Protein AF-A0A9P5G6W0-F1 (afdb_monomer)

Organism: Geotrichum candidum (NCBI:txid1173061)

Structure (mmCIF, N/CA/C/O backbone):
data_AF-A0A9P5G6W0-F1
#
_entry.id   AF-A0A9P5G6W0-F1
#
loop_
_atom_site.group_PDB
_atom_site.id
_atom_site.type_symbol
_atom_site.label_atom_id
_atom_site.label_alt_id
_atom_site.label_comp_id
_atom_site.label_asym_id
_atom_site.label_entity_id
_atom_site.label_seq_id
_atom_site.pdbx_PDB_ins_code
_atom_site.Cartn_x
_atom_site.Cartn_y
_atom_site.Cartn_z
_atom_site.occupancy
_atom_site.B_iso_or_equiv
_atom_site.auth_seq_id
_atom_site.auth_comp_id
_atom_site.auth_asym_id
_atom_site.auth_atom_id
_atom_site.pdbx_PDB_model_num
ATOM 1 N N . MET A 1 1 ? 38.086 -23.485 -10.675 1.00 54.91 1 MET A N 1
ATOM 2 C CA . MET A 1 1 ? 36.792 -23.752 -10.012 1.00 54.91 1 MET A CA 1
ATOM 3 C C . MET A 1 1 ? 35.851 -22.637 -10.410 1.00 54.91 1 MET A C 1
ATOM 5 O O . MET A 1 1 ? 36.269 -21.490 -10.314 1.00 54.91 1 MET A O 1
ATOM 9 N N . SER A 1 2 ? 34.649 -22.949 -10.894 1.00 67.94 2 SER A N 1
ATOM 10 C CA . SER A 1 2 ? 33.617 -21.928 -11.093 1.00 67.94 2 SER A CA 1
ATOM 11 C C . SER A 1 2 ? 33.212 -21.381 -9.727 1.00 67.94 2 SER A C 1
ATOM 13 O O . SER A 1 2 ? 32.812 -22.153 -8.853 1.00 67.94 2 SER A O 1
ATOM 15 N N . LEU A 1 3 ? 33.360 -20.077 -9.517 1.00 81.44 3 LEU A N 1
ATOM 16 C CA . LEU A 1 3 ? 32.886 -19.426 -8.298 1.00 81.44 3 LEU A CA 1
ATOM 17 C C . LEU A 1 3 ? 31.368 -19.294 -8.414 1.00 81.44 3 LEU A C 1
ATOM 19 O O . LEU A 1 3 ? 30.889 -18.665 -9.354 1.00 81.44 3 LEU A O 1
ATOM 23 N N . LYS A 1 4 ? 30.625 -19.909 -7.491 1.00 89.75 4 LYS A N 1
ATOM 24 C CA . LYS A 1 4 ? 29.170 -19.763 -7.378 1.00 89.75 4 LYS A CA 1
ATOM 25 C C . LYS A 1 4 ? 28.873 -19.059 -6.058 1.00 89.75 4 LYS A C 1
ATOM 27 O O . LYS A 1 4 ? 29.385 -19.481 -5.026 1.00 89.75 4 LYS A O 1
ATOM 32 N N . THR A 1 5 ? 28.056 -18.015 -6.092 1.00 92.62 5 THR A N 1
ATOM 33 C CA . THR A 1 5 ? 27.608 -17.291 -4.895 1.00 92.62 5 THR A CA 1
ATOM 34 C C . THR A 1 5 ? 26.130 -16.966 -5.042 1.00 92.62 5 THR A C 1
ATOM 36 O O . THR A 1 5 ? 25.693 -16.582 -6.126 1.00 92.62 5 THR A O 1
ATOM 39 N N . ALA A 1 6 ? 25.361 -17.108 -3.967 1.00 94.44 6 ALA A N 1
ATOM 40 C CA . ALA A 1 6 ? 23.954 -16.738 -3.930 1.00 94.44 6 ALA A CA 1
ATOM 41 C C . ALA A 1 6 ? 23.744 -15.594 -2.937 1.00 94.44 6 ALA A C 1
ATOM 43 O O . ALA A 1 6 ? 24.292 -15.603 -1.836 1.00 94.44 6 ALA A O 1
ATOM 44 N N . PHE A 1 7 ? 22.945 -14.612 -3.335 1.00 95.12 7 PHE A N 1
ATOM 45 C CA . PHE A 1 7 ? 22.504 -13.521 -2.480 1.00 95.12 7 PHE A CA 1
ATOM 46 C C . PHE A 1 7 ? 20.992 -13.393 -2.537 1.00 95.12 7 PHE A C 1
ATOM 48 O O . PHE A 1 7 ? 20.361 -13.761 -3.529 1.00 95.12 7 PHE A O 1
ATOM 55 N N . SER A 1 8 ? 20.414 -12.802 -1.502 1.00 94.69 8 SER A N 1
ATOM 56 C CA . SER A 1 8 ? 18.998 -12.473 -1.485 1.00 94.69 8 SER A CA 1
ATOM 57 C C . SER A 1 8 ? 18.729 -11.121 -0.847 1.00 94.69 8 SER A C 1
ATOM 59 O O . SER A 1 8 ? 19.478 -10.665 0.019 1.00 94.69 8 SER A O 1
ATOM 61 N N . ALA A 1 9 ? 17.624 -10.495 -1.238 1.00 94.88 9 ALA A N 1
ATOM 62 C CA . ALA A 1 9 ? 17.122 -9.275 -0.621 1.00 94.88 9 ALA A CA 1
ATOM 63 C C . ALA A 1 9 ? 15.611 -9.385 -0.370 1.00 94.88 9 ALA A C 1
ATOM 65 O O . ALA A 1 9 ? 14.906 -9.985 -1.186 1.00 94.88 9 ALA A O 1
ATOM 66 N N . PRO A 1 10 ? 15.093 -8.794 0.720 1.00 94.56 10 PRO A N 1
ATOM 67 C CA . PRO A 1 10 ? 13.663 -8.784 0.985 1.00 94.56 10 PRO A CA 1
ATOM 68 C C . PRO A 1 10 ? 12.917 -7.912 -0.030 1.00 94.56 10 PRO A C 1
ATOM 70 O O . PRO A 1 10 ? 13.406 -6.863 -0.473 1.00 94.56 10 PRO A O 1
ATOM 73 N N . GLY A 1 11 ? 11.695 -8.329 -0.347 1.00 90.94 11 GLY A N 1
ATOM 74 C CA . GLY A 1 11 ? 10.705 -7.508 -1.024 1.00 90.94 11 GLY A CA 1
ATOM 75 C C . GLY A 1 11 ? 10.337 -6.288 -0.180 1.00 90.94 11 GLY A C 1
ATOM 76 O O . GLY A 1 11 ? 10.621 -6.222 1.018 1.00 90.94 11 GLY A O 1
ATOM 77 N N . LYS A 1 12 ? 9.721 -5.287 -0.809 1.00 90.50 12 LYS A N 1
ATOM 78 C CA . LYS A 1 12 ? 9.381 -4.021 -0.148 1.00 90.50 12 LYS A CA 1
ATOM 79 C C . LYS A 1 12 ? 7.989 -3.570 -0.552 1.00 90.50 12 LYS A C 1
ATOM 81 O O . LYS A 1 12 ? 7.699 -3.481 -1.742 1.00 90.50 12 LYS A O 1
ATOM 86 N N . ALA A 1 13 ? 7.169 -3.213 0.429 1.00 90.12 13 ALA A N 1
ATOM 87 C CA . ALA A 1 13 ? 5.904 -2.522 0.217 1.00 90.12 13 ALA A CA 1
ATOM 88 C C . ALA A 1 13 ? 6.036 -1.064 0.664 1.00 90.12 13 ALA A C 1
ATOM 90 O O . ALA A 1 13 ? 6.317 -0.777 1.827 1.00 90.12 13 ALA A O 1
ATOM 91 N N . PHE A 1 14 ? 5.833 -0.132 -0.264 1.00 91.19 14 PHE A N 1
ATOM 92 C CA . PHE A 1 14 ? 5.784 1.300 0.034 1.00 91.19 14 PHE A CA 1
ATOM 93 C C . PHE A 1 14 ? 4.355 1.665 0.426 1.00 91.19 14 PHE A C 1
ATOM 95 O O . PHE A 1 14 ? 3.491 1.746 -0.443 1.00 91.19 14 PHE A O 1
ATOM 102 N N . LEU A 1 15 ? 4.118 1.898 1.716 1.00 90.06 15 LEU A N 1
ATOM 103 C CA . LEU A 1 15 ? 2.811 2.328 2.221 1.00 90.06 15 LEU A CA 1
ATOM 104 C C . LEU A 1 15 ? 2.596 3.838 2.032 1.00 90.06 15 LEU A C 1
ATOM 106 O O . LEU A 1 15 ? 1.470 4.285 1.851 1.00 90.06 15 LEU A O 1
ATOM 110 N N . ALA A 1 16 ? 3.677 4.622 2.076 1.00 93.19 16 ALA A N 1
ATOM 111 C CA . ALA A 1 16 ? 3.650 6.070 1.886 1.00 93.19 16 ALA A CA 1
ATOM 112 C C . ALA A 1 16 ? 4.896 6.542 1.121 1.00 93.19 16 ALA A C 1
ATOM 114 O O . ALA A 1 16 ? 5.972 5.961 1.267 1.00 93.19 16 ALA A O 1
ATOM 115 N N . GLY A 1 17 ? 4.764 7.606 0.324 1.00 89.12 17 GLY A N 1
ATOM 116 C CA . GLY A 1 17 ? 5.845 8.207 -0.470 1.00 89.12 17 GLY A CA 1
ATOM 117 C C . GLY A 1 17 ? 5.747 7.866 -1.959 1.00 89.12 17 GLY A C 1
ATOM 118 O O . GLY A 1 17 ? 5.497 8.752 -2.772 1.00 89.12 17 GLY A O 1
ATOM 119 N N . GLY A 1 18 ? 5.886 6.591 -2.334 1.00 88.31 18 GLY A N 1
ATOM 120 C CA . GLY A 1 18 ? 5.772 6.153 -3.736 1.00 88.31 18 GLY A CA 1
ATOM 121 C C . GLY A 1 18 ? 6.685 6.954 -4.673 1.00 88.31 18 GLY A C 1
ATOM 122 O O . GLY A 1 18 ? 7.870 7.105 -4.391 1.00 88.31 18 GLY A O 1
ATOM 123 N N . TYR A 1 19 ? 6.137 7.529 -5.749 1.00 89.38 19 TYR A N 1
ATOM 124 C CA . TYR A 1 19 ? 6.880 8.377 -6.698 1.00 8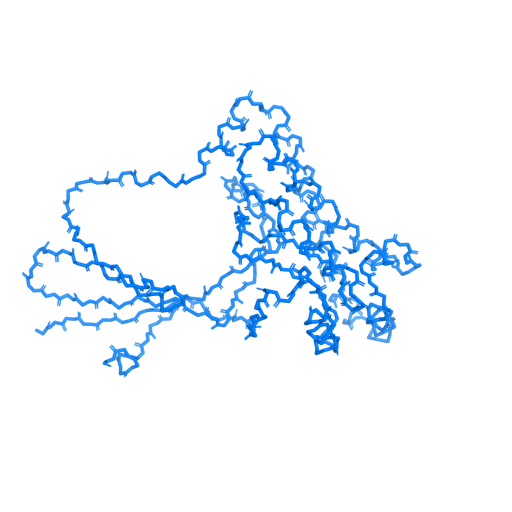9.38 19 TYR A CA 1
ATOM 125 C C . TYR A 1 19 ? 7.614 9.572 -6.076 1.00 89.38 19 TYR A C 1
ATOM 127 O O . TYR A 1 19 ? 8.556 10.073 -6.690 1.00 89.38 19 TYR A O 1
ATOM 135 N N . LEU A 1 20 ? 7.223 10.034 -4.884 1.00 90.25 20 LEU A N 1
ATOM 136 C CA . LEU A 1 20 ? 7.852 11.193 -4.248 1.00 90.25 20 LEU A CA 1
ATOM 137 C C . LEU A 1 20 ? 9.346 10.974 -3.996 1.00 90.25 20 LEU A C 1
ATOM 139 O O . LEU A 1 20 ? 10.102 11.934 -4.090 1.00 90.25 20 LEU A O 1
ATOM 143 N N . VAL A 1 21 ? 9.777 9.723 -3.788 1.00 89.94 21 VAL A N 1
ATOM 144 C CA . VAL A 1 21 ? 11.187 9.365 -3.534 1.00 89.94 21 VAL A CA 1
ATOM 145 C C . VAL A 1 21 ? 12.116 9.595 -4.726 1.00 89.94 21 VAL A C 1
ATOM 147 O O . VAL A 1 21 ? 13.330 9.472 -4.589 1.00 89.94 21 VAL A O 1
ATOM 150 N N . LEU A 1 22 ? 11.569 9.924 -5.903 1.00 87.25 22 LEU A N 1
ATOM 151 C CA . LEU A 1 22 ? 12.372 10.395 -7.033 1.00 87.25 22 LEU A CA 1
ATOM 152 C C . LEU A 1 22 ? 13.056 11.739 -6.738 1.00 87.25 22 LEU A C 1
ATOM 154 O O . LEU A 1 22 ? 13.999 12.103 -7.436 1.00 87.25 22 LEU A O 1
ATOM 158 N N . ASP A 1 23 ? 12.585 12.467 -5.726 1.00 88.06 23 ASP A N 1
ATOM 159 C CA . ASP A 1 23 ? 13.233 13.654 -5.188 1.00 88.06 23 ASP A CA 1
ATOM 160 C C . ASP A 1 23 ? 13.675 13.367 -3.737 1.00 88.06 23 ASP A C 1
ATOM 162 O O . ASP A 1 23 ? 12.830 13.065 -2.889 1.00 88.06 23 ASP A O 1
ATOM 166 N N . PRO A 1 24 ? 14.990 13.437 -3.438 1.00 89.94 24 PRO A N 1
ATOM 167 C CA . PRO A 1 24 ? 15.555 13.035 -2.148 1.00 89.94 24 PRO A CA 1
ATOM 168 C C . PRO A 1 24 ? 15.088 13.903 -0.973 1.00 89.94 24 PRO A C 1
ATOM 170 O O . PRO A 1 24 ? 15.321 13.541 0.177 1.00 89.94 24 PRO A O 1
ATOM 173 N N . THR A 1 25 ? 14.426 15.032 -1.238 1.00 92.38 25 THR A N 1
ATOM 174 C CA . THR A 1 25 ? 13.792 15.857 -0.202 1.00 92.38 25 THR A CA 1
ATOM 175 C C . THR A 1 25 ? 12.615 15.145 0.477 1.00 92.38 25 THR A C 1
ATOM 177 O O . THR A 1 25 ? 12.252 15.493 1.601 1.00 92.38 25 THR A O 1
ATOM 180 N N . TYR A 1 26 ? 12.001 14.156 -0.182 1.00 93.25 26 TYR A N 1
ATOM 181 C CA . TYR A 1 26 ? 10.813 13.473 0.322 1.00 93.25 26 TYR A CA 1
ATOM 182 C C . TYR A 1 26 ? 11.131 12.096 0.901 1.00 93.25 26 TYR A C 1
ATOM 184 O O . TYR A 1 26 ? 11.914 11.320 0.352 1.00 93.25 26 TYR A O 1
ATOM 192 N N . SER A 1 27 ? 10.439 11.765 1.989 1.00 93.50 27 SER A N 1
ATOM 193 C CA . SER A 1 27 ? 10.572 10.484 2.681 1.00 93.50 27 SER A CA 1
ATOM 194 C C . SER A 1 27 ? 9.466 9.508 2.287 1.00 93.50 27 SER A C 1
ATOM 196 O O . SER A 1 27 ? 8.358 9.895 1.912 1.00 93.50 27 SER A O 1
ATOM 198 N N . ALA A 1 28 ? 9.754 8.217 2.435 1.00 93.75 28 ALA A N 1
ATOM 199 C CA . ALA A 1 28 ? 8.784 7.141 2.284 1.00 93.75 28 ALA A CA 1
ATOM 200 C C . ALA A 1 28 ? 8.710 6.289 3.549 1.00 93.75 28 ALA A C 1
ATOM 202 O O . ALA A 1 28 ? 9.689 6.157 4.282 1.00 93.75 28 ALA A O 1
ATOM 203 N N . TYR A 1 29 ? 7.549 5.672 3.761 1.00 94.06 29 TYR A N 1
ATOM 204 C CA . TYR A 1 29 ? 7.383 4.607 4.741 1.00 94.06 29 TYR A CA 1
ATOM 205 C C . TYR A 1 29 ? 7.307 3.277 4.004 1.00 94.06 29 TYR A C 1
ATOM 207 O O . TYR A 1 29 ? 6.389 3.042 3.209 1.00 94.06 29 TYR A O 1
ATOM 215 N N . VAL A 1 30 ? 8.303 2.431 4.249 1.00 92.38 30 VAL A N 1
ATOM 216 C CA . VAL A 1 30 ? 8.521 1.184 3.521 1.00 92.38 30 VAL A CA 1
ATOM 217 C C . VAL A 1 30 ? 8.617 0.039 4.514 1.00 92.38 30 VAL A C 1
ATOM 219 O O . VAL A 1 30 ? 9.400 0.103 5.458 1.00 92.38 30 VAL A O 1
ATOM 222 N N . VAL A 1 31 ? 7.849 -1.017 4.266 1.00 91.19 31 VAL A N 1
ATOM 223 C CA . VAL A 1 31 ? 7.903 -2.263 5.031 1.00 91.19 31 VAL A CA 1
ATOM 224 C C . VAL A 1 31 ? 8.673 -3.288 4.207 1.00 91.19 31 VAL A C 1
ATOM 226 O O . VAL A 1 31 ? 8.305 -3.572 3.064 1.00 91.19 31 VAL A O 1
ATOM 229 N N . ALA A 1 32 ? 9.763 -3.814 4.764 1.00 93.12 32 ALA A N 1
ATOM 230 C CA . ALA A 1 32 ? 10.449 -4.969 4.195 1.00 93.12 32 ALA A CA 1
ATOM 231 C C . ALA A 1 32 ? 9.624 -6.232 4.468 1.00 93.12 32 ALA A C 1
ATOM 233 O O . ALA A 1 32 ? 9.044 -6.372 5.541 1.00 93.12 32 ALA A O 1
ATOM 234 N N . LEU A 1 33 ? 9.546 -7.122 3.484 1.00 92.94 33 LEU A N 1
ATOM 235 C CA . LEU A 1 33 ? 8.661 -8.284 3.488 1.00 92.94 33 LEU A CA 1
ATOM 236 C C . LEU A 1 33 ? 9.472 -9.579 3.564 1.00 92.94 33 LEU A C 1
ATOM 238 O O . LEU A 1 33 ? 10.583 -9.650 3.041 1.00 92.94 33 LEU A O 1
ATOM 242 N N . SER A 1 34 ? 8.876 -10.617 4.146 1.00 92.06 34 SER A N 1
ATOM 243 C CA . SER A 1 34 ? 9.460 -11.960 4.256 1.00 92.06 34 SER A CA 1
ATOM 244 C C . SER A 1 34 ? 9.686 -12.654 2.906 1.00 92.06 34 SER A C 1
ATOM 246 O O . SER A 1 34 ? 10.502 -13.568 2.815 1.00 92.06 34 SER A O 1
ATOM 248 N N . ALA A 1 35 ? 8.999 -12.229 1.840 1.00 90.31 35 ALA A N 1
ATOM 249 C CA . ALA A 1 35 ? 9.290 -12.687 0.483 1.00 90.31 35 ALA A CA 1
ATOM 250 C C . ALA A 1 35 ? 10.633 -12.122 0.010 1.00 90.31 35 ALA A C 1
ATOM 252 O O . ALA A 1 35 ? 10.865 -10.917 0.109 1.00 90.31 35 ALA A O 1
ATOM 253 N N . ARG A 1 36 ? 11.501 -12.971 -0.548 1.00 91.19 36 ARG A N 1
ATOM 254 C CA . ARG A 1 36 ? 12.854 -12.585 -0.968 1.00 91.19 36 ARG A CA 1
ATOM 255 C C . ARG A 1 36 ? 13.055 -12.789 -2.465 1.00 91.19 36 ARG A C 1
ATOM 257 O O . ARG A 1 36 ? 12.526 -13.721 -3.063 1.00 91.19 36 ARG A O 1
ATOM 264 N N . MET A 1 37 ? 13.828 -11.890 -3.065 1.00 91.12 37 MET A N 1
ATOM 265 C CA . MET A 1 37 ? 14.374 -12.046 -4.410 1.00 91.12 37 MET A CA 1
ATOM 266 C C . MET A 1 37 ? 15.788 -12.595 -4.291 1.00 91.12 37 MET A C 1
ATOM 268 O O . MET A 1 37 ? 16.555 -12.123 -3.452 1.00 91.12 37 MET A O 1
ATOM 272 N N . HIS A 1 38 ? 16.131 -13.560 -5.138 1.00 92.50 38 HIS A N 1
ATOM 273 C CA . HIS A 1 38 ? 17.413 -14.254 -5.096 1.00 92.50 38 HIS A CA 1
ATOM 274 C C . HIS A 1 38 ? 18.205 -13.999 -6.376 1.00 92.50 38 HIS A C 1
ATOM 276 O O . HIS A 1 38 ? 17.642 -13.971 -7.469 1.00 92.50 38 HIS A O 1
ATOM 282 N N . ALA A 1 39 ? 19.515 -13.830 -6.233 1.00 93.25 39 ALA A N 1
ATOM 283 C CA . ALA A 1 39 ? 20.457 -13.726 -7.333 1.00 93.25 39 ALA A CA 1
ATOM 284 C C . ALA A 1 39 ? 21.578 -14.741 -7.116 1.00 93.25 39 ALA A C 1
ATOM 286 O O . ALA A 1 39 ? 22.297 -14.680 -6.117 1.00 93.25 39 ALA A O 1
ATOM 287 N N . VAL A 1 40 ? 21.727 -15.668 -8.059 1.00 92.62 40 VAL A N 1
ATOM 288 C CA . VAL A 1 40 ? 22.817 -16.642 -8.072 1.00 92.62 40 VAL A CA 1
ATOM 289 C C . VAL A 1 40 ? 23.782 -16.238 -9.174 1.00 92.62 40 VAL A C 1
ATOM 291 O O . VAL A 1 40 ? 23.405 -16.172 -10.340 1.00 92.62 40 VAL A O 1
ATOM 294 N N . ILE A 1 41 ? 25.023 -15.947 -8.799 1.00 91.00 41 ILE A N 1
ATOM 295 C CA . ILE A 1 41 ? 26.092 -15.603 -9.730 1.00 91.00 41 ILE A CA 1
ATOM 296 C C . ILE A 1 41 ? 27.019 -16.804 -9.845 1.00 91.00 41 ILE A C 1
ATOM 298 O O . ILE A 1 41 ? 27.534 -17.290 -8.838 1.00 91.00 41 ILE A O 1
ATOM 302 N N . GLN A 1 42 ? 27.247 -17.261 -11.073 1.00 89.31 42 GLN A N 1
ATOM 303 C CA . GLN A 1 42 ? 28.226 -18.291 -11.391 1.00 89.31 42 GLN A CA 1
ATOM 304 C C . GLN A 1 42 ? 29.226 -17.731 -12.400 1.00 89.31 42 GLN A C 1
ATOM 306 O O . GLN A 1 42 ? 28.852 -17.367 -13.509 1.00 89.31 42 GLN A O 1
ATOM 311 N N . GLY A 1 43 ? 30.493 -17.647 -11.999 1.00 84.25 43 GLY A N 1
ATOM 312 C CA . GLY A 1 43 ? 31.588 -17.247 -12.876 1.00 84.25 43 GLY A CA 1
ATOM 313 C C . GLY A 1 43 ? 32.269 -18.458 -13.506 1.00 84.25 43 GLY A C 1
ATOM 314 O O . GLY A 1 43 ? 32.608 -19.418 -12.805 1.00 84.25 43 GLY A O 1
ATOM 315 N N . ASP A 1 44 ? 32.517 -18.389 -14.810 1.00 80.62 44 ASP A N 1
ATOM 316 C CA . ASP A 1 44 ? 33.391 -19.300 -15.546 1.00 80.62 44 ASP A CA 1
ATOM 317 C C . ASP A 1 44 ? 34.515 -18.522 -16.263 1.00 80.62 44 ASP A C 1
ATOM 319 O O . ASP A 1 44 ? 34.745 -17.347 -15.986 1.00 80.62 44 ASP A O 1
ATOM 323 N N . ALA A 1 45 ? 35.294 -19.197 -17.112 1.00 77.12 45 ALA A N 1
ATOM 324 C CA . ALA A 1 45 ? 36.395 -18.569 -17.849 1.00 77.12 45 ALA A CA 1
ATOM 325 C C . ALA A 1 45 ? 35.937 -17.816 -19.119 1.00 77.12 45 ALA A C 1
ATOM 327 O O . ALA A 1 45 ? 36.785 -17.358 -19.886 1.00 77.12 45 ALA A O 1
ATOM 328 N N . SER A 1 46 ? 34.630 -17.736 -19.387 1.00 73.44 46 SER A N 1
ATOM 329 C CA . SER A 1 46 ? 34.079 -17.066 -20.562 1.00 73.44 46 SER A CA 1
ATOM 330 C C . SER A 1 46 ? 33.849 -15.572 -20.302 1.00 73.44 46 SER A C 1
ATOM 332 O O . SER A 1 46 ? 33.647 -15.135 -19.172 1.00 73.44 46 SER A O 1
ATOM 334 N N . ASN A 1 47 ? 33.861 -14.772 -21.371 1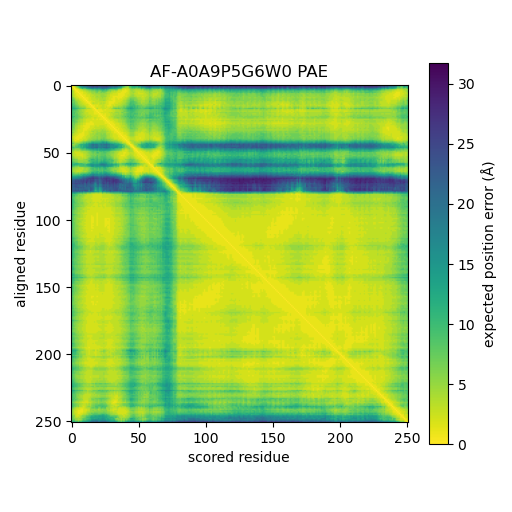.00 72.00 47 ASN A N 1
ATOM 335 C CA . ASN A 1 47 ? 33.495 -13.350 -21.315 1.00 72.00 47 ASN A CA 1
ATOM 336 C C . ASN A 1 47 ? 31.998 -13.115 -21.598 1.00 72.00 47 ASN A C 1
ATOM 338 O O . ASN A 1 47 ? 31.568 -11.967 -21.718 1.00 72.00 47 ASN A O 1
ATOM 342 N N . ALA A 1 48 ? 31.210 -14.182 -21.758 1.00 78.69 48 ALA A N 1
ATOM 343 C CA . ALA A 1 48 ? 29.787 -14.090 -22.049 1.00 78.69 48 ALA A CA 1
ATOM 344 C C . ALA A 1 48 ? 28.995 -14.001 -20.740 1.00 78.69 48 ALA A C 1
ATOM 346 O O . ALA A 1 48 ? 29.212 -14.787 -19.823 1.00 78.69 48 ALA A O 1
ATOM 347 N N . THR A 1 49 ? 28.058 -13.055 -20.648 1.00 85.25 49 THR A N 1
ATOM 348 C CA . THR A 1 49 ? 27.136 -12.976 -19.509 1.00 85.25 49 THR A CA 1
ATOM 349 C C . THR A 1 49 ? 25.770 -13.481 -19.940 1.00 85.25 49 THR A C 1
ATOM 351 O O . THR A 1 49 ? 25.152 -12.910 -20.835 1.00 85.25 49 THR A O 1
ATOM 354 N N . THR A 1 50 ? 25.284 -14.527 -19.278 1.00 88.31 50 THR A N 1
ATOM 355 C CA . THR A 1 50 ? 23.899 -14.985 -19.422 1.00 88.31 50 THR A CA 1
ATOM 356 C C . THR A 1 50 ? 23.125 -14.600 -18.169 1.00 88.31 50 THR A C 1
ATOM 358 O O . THR A 1 50 ? 23.569 -14.865 -17.053 1.00 88.31 50 THR A O 1
ATOM 361 N N . ILE A 1 51 ? 21.983 -13.941 -18.348 1.00 90.56 51 ILE A N 1
ATOM 362 C CA . ILE A 1 51 ? 21.068 -13.553 -17.277 1.00 90.56 51 ILE A CA 1
ATOM 363 C C . ILE A 1 51 ? 19.801 -14.382 -17.444 1.00 90.56 51 ILE A C 1
ATOM 365 O O . ILE A 1 51 ? 19.065 -14.201 -18.411 1.00 90.56 51 ILE A O 1
ATOM 369 N N . THR A 1 52 ? 19.529 -15.256 -16.482 1.00 90.56 52 THR A N 1
ATOM 370 C CA . THR A 1 52 ? 18.273 -16.006 -16.414 1.00 90.56 52 THR A CA 1
ATOM 371 C C . THR A 1 52 ? 17.387 -15.386 -15.341 1.00 90.56 52 THR A C 1
ATOM 373 O O . THR A 1 52 ? 17.766 -15.315 -14.173 1.00 90.56 52 THR A O 1
ATOM 376 N N . VAL A 1 53 ? 16.199 -14.933 -15.727 1.00 91.69 53 VAL A N 1
ATOM 377 C CA . VAL A 1 53 ? 15.167 -14.460 -14.801 1.00 91.69 53 VAL A CA 1
ATOM 378 C C . VAL A 1 53 ? 14.157 -15.580 -14.623 1.00 91.69 53 VAL A C 1
ATOM 380 O O . VAL A 1 53 ? 13.532 -15.994 -15.595 1.00 91.69 53 VAL A O 1
ATOM 383 N N . ASN A 1 54 ? 13.990 -16.053 -13.388 1.00 90.25 54 ASN A N 1
ATOM 384 C CA . ASN A 1 54 ? 12.980 -17.043 -13.023 1.00 90.25 54 ASN A CA 1
ATOM 385 C C . ASN A 1 54 ? 11.922 -16.392 -12.116 1.00 90.25 54 ASN A C 1
ATOM 387 O O . ASN A 1 54 ? 12.239 -15.754 -11.113 1.00 90.25 54 ASN A O 1
ATOM 391 N N . SER A 1 55 ? 10.661 -16.489 -12.508 1.00 87.25 55 SER A N 1
ATOM 392 C CA . SER A 1 55 ? 9.481 -15.942 -11.844 1.00 87.25 55 SER A CA 1
ATOM 393 C C . SER A 1 55 ? 8.306 -16.898 -12.075 1.00 87.25 55 SER A C 1
ATOM 395 O O . SER A 1 55 ? 7.437 -16.623 -12.909 1.00 87.25 55 SER A O 1
ATOM 397 N N . PRO A 1 56 ? 8.266 -18.030 -11.350 1.00 83.69 56 PRO A N 1
ATOM 398 C CA . PRO A 1 56 ? 7.340 -19.136 -11.606 1.00 83.69 56 PRO A CA 1
ATOM 399 C C . PRO A 1 56 ? 5.863 -18.762 -11.411 1.00 83.69 56 PRO A C 1
ATOM 401 O O . PRO A 1 56 ? 4.977 -19.513 -11.806 1.00 83.69 56 PRO A O 1
ATOM 404 N N . GLN A 1 57 ? 5.583 -17.599 -10.821 1.00 74.81 57 GLN A N 1
ATOM 405 C CA . GLN A 1 57 ? 4.241 -17.038 -10.697 1.00 74.81 57 GLN A CA 1
ATOM 406 C C . GLN A 1 57 ? 3.620 -16.597 -12.037 1.00 74.81 57 GLN A C 1
ATOM 408 O O . GLN A 1 57 ? 2.418 -16.344 -12.089 1.00 74.81 57 GLN A O 1
ATOM 413 N N . PHE A 1 58 ? 4.409 -16.487 -13.110 1.00 79.31 58 PHE A N 1
ATOM 414 C CA . PHE A 1 58 ? 3.923 -16.156 -14.451 1.00 79.31 58 PHE A CA 1
ATOM 415 C C . PHE A 1 58 ? 3.929 -17.392 -15.357 1.00 79.31 58 PHE A C 1
ATOM 417 O O . PHE A 1 58 ? 4.814 -18.238 -15.256 1.00 79.31 58 PHE A O 1
ATOM 424 N N . ALA A 1 59 ? 2.961 -17.477 -16.278 1.00 74.19 59 ALA A N 1
ATOM 425 C CA . ALA A 1 59 ? 2.806 -18.623 -17.185 1.00 74.19 59 ALA A CA 1
ATOM 426 C C . ALA A 1 59 ? 4.059 -18.898 -18.045 1.00 74.19 59 ALA A C 1
ATOM 428 O O . ALA A 1 59 ? 4.384 -20.053 -18.299 1.00 74.19 59 ALA A O 1
ATOM 429 N N . GLU A 1 60 ? 4.789 -17.848 -18.429 1.00 81.88 60 GLU A N 1
ATOM 430 C CA . GLU A 1 60 ? 6.093 -17.914 -19.107 1.00 81.88 60 GLU A CA 1
ATOM 431 C C . GLU A 1 60 ? 7.198 -17.359 -18.200 1.00 81.88 60 GLU A C 1
ATOM 433 O O . GLU A 1 60 ? 7.983 -16.502 -18.585 1.00 81.88 60 GLU A O 1
ATOM 438 N N . GLY A 1 61 ? 7.226 -17.809 -16.947 1.00 83.88 61 GLY A N 1
ATOM 439 C CA . GLY A 1 61 ? 8.066 -17.267 -15.883 1.00 83.88 61 GLY A CA 1
ATOM 440 C C . GLY A 1 61 ? 9.570 -17.501 -16.011 1.00 83.88 61 GLY A C 1
ATOM 441 O O . GLY A 1 61 ? 10.261 -17.456 -15.002 1.00 83.88 61 GLY A O 1
ATOM 442 N N . THR A 1 62 ? 10.108 -17.839 -17.179 1.00 91.19 62 THR A N 1
ATOM 443 C CA . THR A 1 62 ? 11.554 -18.009 -17.362 1.00 91.19 62 THR A CA 1
ATOM 444 C C . THR A 1 62 ? 12.000 -17.301 -18.624 1.00 91.19 62 THR A C 1
ATOM 446 O O . THR A 1 62 ? 11.546 -17.622 -19.719 1.00 91.19 62 THR A O 1
ATOM 449 N N . TRP A 1 63 ? 12.920 -16.356 -18.459 1.00 91.94 63 TRP A N 1
ATOM 450 C CA . TRP A 1 63 ? 13.508 -15.593 -19.553 1.00 91.94 63 TRP A CA 1
ATOM 451 C C . TRP A 1 63 ? 15.022 -15.687 -19.487 1.00 91.94 63 TRP A C 1
ATOM 453 O O . TRP A 1 63 ? 15.609 -15.582 -18.410 1.00 91.94 63 TRP A O 1
ATOM 463 N N . GLU A 1 64 ? 15.650 -15.850 -20.643 1.00 91.31 64 GLU A N 1
ATOM 464 C CA . GLU A 1 64 ? 17.099 -15.888 -20.782 1.00 91.31 64 GLU A CA 1
ATOM 465 C C . GLU A 1 64 ? 17.556 -14.734 -21.671 1.00 91.31 64 GLU A C 1
ATOM 467 O O . GLU A 1 64 ? 17.006 -14.496 -22.747 1.00 91.31 64 GLU A O 1
ATOM 472 N N . PHE A 1 65 ? 18.558 -14.001 -21.198 1.00 88.19 65 PHE A N 1
ATOM 473 C CA . PHE A 1 65 ? 19.156 -12.878 -21.901 1.00 88.19 65 PHE A CA 1
ATOM 474 C C . PHE A 1 65 ? 20.659 -13.100 -22.012 1.00 88.19 65 PHE A C 1
ATOM 476 O O . PHE A 1 65 ? 21.318 -13.427 -21.026 1.00 88.19 65 PHE A O 1
ATOM 483 N N . SER A 1 66 ? 21.219 -12.850 -23.190 1.00 85.81 66 SER A N 1
ATOM 484 C CA . SER A 1 66 ? 22.666 -12.753 -23.371 1.00 85.81 66 SER A CA 1
ATOM 485 C C . SER A 1 66 ? 23.065 -11.282 -23.343 1.00 85.81 66 SER A C 1
ATOM 487 O O . SER A 1 66 ? 22.546 -10.476 -24.116 1.00 85.81 66 SER A O 1
ATOM 489 N N . ALA A 1 67 ? 23.966 -10.922 -22.436 1.00 78.50 67 ALA A N 1
ATOM 490 C CA . ALA A 1 67 ? 24.524 -9.585 -22.337 1.00 78.50 67 ALA A CA 1
ATOM 491 C C . ALA A 1 67 ? 25.979 -9.600 -22.816 1.00 78.50 67 ALA A C 1
ATOM 493 O O . ALA A 1 67 ? 26.833 -10.297 -22.264 1.00 78.50 67 ALA A O 1
ATOM 494 N N . GLU A 1 68 ? 26.262 -8.790 -23.832 1.00 69.50 68 GLU A N 1
ATOM 495 C CA . GLU A 1 68 ? 27.624 -8.390 -24.165 1.00 69.50 68 GLU A CA 1
ATOM 496 C C . GLU A 1 68 ? 27.958 -7.131 -23.365 1.00 69.50 68 GLU A C 1
ATOM 498 O O . GLU A 1 68 ? 27.155 -6.198 -23.293 1.00 69.50 68 GLU A O 1
ATOM 503 N N . LEU A 1 69 ? 29.148 -7.080 -22.767 1.00 62.81 69 LEU A N 1
ATOM 504 C CA . LEU A 1 69 ? 29.674 -5.890 -22.090 1.00 62.81 69 LEU A CA 1
ATOM 505 C C . LEU A 1 69 ? 30.075 -4.814 -23.123 1.00 62.81 69 LEU A C 1
ATOM 507 O O . LEU A 1 69 ? 31.218 -4.370 -23.175 1.00 62.81 69 LEU A O 1
ATOM 511 N N . ALA A 1 70 ? 29.139 -4.395 -23.974 1.00 55.19 70 ALA A N 1
ATOM 512 C CA . ALA A 1 70 ? 29.234 -3.169 -24.751 1.00 55.19 70 ALA A CA 1
ATOM 513 C C . ALA A 1 70 ? 28.606 -2.035 -23.922 1.00 55.19 70 ALA A C 1
ATOM 515 O O . ALA A 1 70 ? 27.558 -2.215 -23.306 1.00 55.19 70 ALA A O 1
ATOM 516 N N . GLY A 1 71 ? 29.303 -0.897 -23.844 1.00 57.03 71 GLY A N 1
ATOM 517 C CA . GLY A 1 71 ? 29.077 0.172 -22.865 1.00 57.03 71 GLY A CA 1
ATOM 518 C C . GLY A 1 71 ? 27.618 0.584 -22.615 1.00 57.03 71 GLY A C 1
ATOM 519 O O . GLY A 1 71 ? 26.776 0.538 -23.503 1.00 57.03 71 GLY A O 1
ATOM 520 N N . ALA A 1 72 ? 27.372 1.011 -21.369 1.00 50.00 72 ALA A N 1
ATOM 521 C CA . ALA A 1 72 ? 26.131 1.540 -20.794 1.00 50.00 72 ALA A CA 1
ATOM 522 C C . ALA A 1 72 ? 24.915 1.608 -21.742 1.00 50.00 72 ALA A C 1
ATOM 524 O O . ALA A 1 72 ? 24.639 2.642 -22.353 1.00 50.00 72 ALA A O 1
ATOM 525 N N . SER A 1 73 ? 24.125 0.531 -21.797 1.00 50.78 73 SER A N 1
ATOM 526 C CA . SER A 1 73 ? 22.777 0.623 -22.356 1.00 50.78 73 SER A CA 1
ATOM 527 C C . SER A 1 73 ? 21.880 1.368 -21.358 1.00 50.78 73 SER A C 1
ATOM 529 O O . SER A 1 73 ? 21.745 0.978 -20.194 1.00 50.78 73 SER A O 1
ATOM 531 N N . ALA A 1 74 ? 21.292 2.479 -21.794 1.00 45.09 74 ALA A N 1
ATOM 532 C CA . ALA A 1 74 ? 20.343 3.239 -20.996 1.00 45.09 74 ALA A CA 1
ATOM 533 C C . ALA A 1 74 ? 18.973 2.543 -21.027 1.00 45.09 74 ALA A C 1
ATOM 535 O O . ALA A 1 74 ? 18.127 2.867 -21.861 1.00 45.09 74 ALA A O 1
ATOM 536 N N . TYR A 1 75 ? 18.734 1.597 -20.117 1.00 45.38 75 TYR A N 1
ATOM 537 C CA . TYR A 1 75 ? 17.379 1.104 -19.870 1.00 45.38 75 TYR A CA 1
ATOM 538 C C . TYR A 1 75 ? 16.529 2.252 -19.303 1.00 45.38 75 TYR A C 1
ATOM 540 O O . TYR A 1 75 ? 16.757 2.730 -18.190 1.00 45.38 75 TYR A O 1
ATOM 548 N N . ARG A 1 76 ? 15.562 2.745 -20.085 1.00 43.22 76 ARG A N 1
ATOM 549 C CA . ARG A 1 76 ? 14.646 3.817 -19.669 1.00 43.22 76 ARG A CA 1
ATOM 550 C C . ARG A 1 76 ? 13.358 3.201 -19.132 1.00 43.22 76 ARG A C 1
ATOM 552 O O . ARG A 1 76 ? 12.483 2.809 -19.896 1.00 43.22 76 ARG A O 1
ATOM 559 N N . ALA A 1 77 ? 13.241 3.124 -17.809 1.00 45.38 77 ALA A N 1
ATOM 560 C CA . ALA A 1 77 ? 12.011 2.692 -17.152 1.00 45.38 77 ALA A CA 1
ATOM 561 C C . ALA A 1 77 ? 10.836 3.650 -17.453 1.00 45.38 77 ALA A C 1
ATOM 563 O O . ALA A 1 77 ? 11.037 4.846 -17.673 1.00 45.38 77 ALA A O 1
ATOM 564 N N . LYS A 1 78 ? 9.597 3.135 -17.365 1.00 49.78 78 LYS A N 1
ATOM 565 C CA . LYS A 1 78 ? 8.292 3.825 -17.550 1.00 49.78 78 LYS A CA 1
ATOM 566 C C . LYS A 1 78 ? 8.042 5.069 -16.657 1.00 49.78 78 LYS A C 1
ATOM 568 O O . LYS A 1 78 ? 6.960 5.636 -16.691 1.00 49.78 78 LYS A O 1
ATOM 573 N N . SER A 1 79 ? 9.045 5.542 -15.914 1.00 55.25 79 SER A N 1
ATOM 574 C CA . SER A 1 79 ? 9.067 6.800 -15.141 1.00 55.25 79 SER A CA 1
ATOM 575 C C . SER A 1 79 ? 8.958 8.070 -16.011 1.00 55.25 79 SER A C 1
ATOM 577 O O . SER A 1 79 ? 8.791 9.177 -15.500 1.00 55.25 79 SER A O 1
ATOM 579 N N . LEU A 1 80 ? 9.022 7.938 -17.342 1.00 67.38 80 LEU A N 1
ATOM 580 C CA . LEU A 1 80 ? 9.001 9.084 -18.249 1.00 67.38 80 LEU A CA 1
ATOM 581 C C . LEU A 1 80 ? 7.722 9.918 -18.148 1.00 67.38 80 LEU A C 1
ATOM 583 O O . LEU A 1 80 ? 7.833 11.132 -18.200 1.00 67.38 80 LEU A O 1
ATOM 587 N N . THR A 1 81 ? 6.539 9.328 -17.971 1.00 86.75 81 THR A N 1
ATOM 588 C CA . THR A 1 81 ? 5.284 10.102 -18.024 1.00 86.75 81 THR A CA 1
ATOM 589 C C . THR A 1 81 ? 5.072 10.972 -16.787 1.00 86.75 81 THR A C 1
ATOM 591 O O . THR A 1 81 ? 4.737 12.142 -16.927 1.00 86.75 81 THR A O 1
ATOM 594 N N . VAL A 1 82 ? 5.365 10.465 -15.584 1.00 90.75 82 VAL A N 1
ATOM 595 C CA . VAL A 1 82 ? 5.296 11.266 -14.345 1.00 90.75 82 VAL A CA 1
ATOM 596 C C . VAL A 1 82 ? 6.344 12.379 -14.356 1.00 90.75 82 VAL A C 1
ATOM 598 O O . VAL A 1 82 ? 6.038 13.524 -14.029 1.00 90.75 82 VAL A O 1
ATOM 601 N N . LEU A 1 83 ? 7.579 12.072 -14.767 1.00 91.25 83 LEU A N 1
ATOM 602 C CA . LEU A 1 83 ? 8.637 13.080 -14.871 1.00 91.25 83 LEU A CA 1
ATOM 603 C C . LEU A 1 83 ? 8.357 14.106 -15.975 1.00 91.25 83 LEU A C 1
ATOM 605 O O . LEU A 1 83 ? 8.699 15.274 -15.811 1.00 91.25 83 LEU A O 1
ATOM 609 N N . GLN A 1 84 ? 7.745 13.687 -17.083 1.00 92.19 84 GLN A N 1
ATOM 610 C CA . GLN A 1 84 ? 7.343 14.583 -18.162 1.00 92.19 84 GLN A CA 1
ATOM 611 C C . GLN A 1 84 ? 6.200 15.494 -17.713 1.00 92.19 84 GLN A C 1
ATOM 613 O O . GLN A 1 84 ? 6.319 16.703 -17.857 1.00 92.19 84 GLN A O 1
ATOM 618 N N . TRP A 1 85 ? 5.176 14.955 -17.047 1.00 94.75 85 TRP A N 1
ATOM 619 C CA . TRP A 1 85 ? 4.101 15.747 -16.443 1.00 94.75 85 TRP A CA 1
ATOM 620 C C . TRP A 1 85 ? 4.636 16.826 -15.494 1.00 94.75 85 TRP A C 1
ATOM 622 O O . TRP A 1 85 ? 4.209 17.977 -15.567 1.00 94.75 85 TRP A O 1
ATOM 632 N N . ARG A 1 86 ? 5.641 16.502 -14.665 1.00 94.19 86 ARG A N 1
ATOM 633 C CA . ARG A 1 86 ? 6.299 17.501 -13.806 1.00 94.19 86 ARG A CA 1
ATOM 634 C C . ARG A 1 86 ? 6.996 18.617 -14.584 1.00 94.19 86 ARG A C 1
ATOM 636 O O . ARG A 1 86 ? 7.055 19.741 -14.095 1.00 94.19 86 ARG A O 1
ATOM 643 N N . LYS A 1 87 ? 7.555 18.317 -15.758 1.00 94.56 87 LYS A N 1
ATOM 644 C CA . LYS A 1 87 ? 8.194 19.319 -16.626 1.00 94.56 87 LYS A CA 1
ATOM 645 C C . LYS A 1 87 ? 7.165 20.175 -17.353 1.00 94.56 87 LYS A C 1
ATOM 647 O O . LYS A 1 87 ? 7.364 21.378 -17.461 1.00 94.56 87 LYS A O 1
ATOM 652 N N . ASP A 1 88 ? 6.087 19.557 -17.825 1.00 96.69 88 ASP A N 1
ATOM 653 C CA . ASP A 1 88 ? 5.042 20.226 -18.601 1.00 96.69 88 ASP A CA 1
ATOM 654 C C . ASP A 1 88 ? 4.164 21.122 -17.718 1.00 96.69 88 ASP A C 1
ATOM 656 O O . ASP A 1 88 ? 3.688 22.162 -18.165 1.00 96.69 88 ASP A O 1
ATOM 660 N N . GLN A 1 89 ? 3.956 20.734 -16.454 1.00 97.06 89 GLN A N 1
ATOM 661 C CA . GLN A 1 89 ? 3.099 21.442 -15.500 1.00 97.06 89 GLN A CA 1
ATOM 662 C C . GLN A 1 89 ? 3.792 21.604 -14.132 1.00 97.06 89 GLN A C 1
ATOM 664 O O . GLN A 1 89 ? 3.372 20.998 -13.141 1.00 97.06 89 GLN A O 1
ATOM 669 N N . PRO A 1 90 ? 4.861 22.413 -14.029 1.00 97.00 90 PRO A N 1
ATOM 670 C CA . PRO A 1 90 ? 5.700 22.472 -12.830 1.00 97.00 90 PRO A CA 1
ATOM 671 C C . PRO A 1 90 ? 4.958 22.971 -11.583 1.00 97.00 90 PRO A C 1
ATOM 673 O O . PRO A 1 90 ? 5.080 22.365 -10.522 1.00 97.00 90 PRO A O 1
ATOM 676 N N . GLU A 1 91 ? 4.141 24.021 -11.696 1.00 98.00 91 GLU A N 1
ATOM 677 C CA . GLU A 1 91 ? 3.392 24.569 -10.554 1.00 98.00 91 GLU A CA 1
ATOM 678 C C . GLU A 1 91 ? 2.313 23.598 -10.061 1.00 98.00 91 GLU A C 1
ATOM 680 O O . GLU A 1 91 ? 2.237 23.284 -8.871 1.00 98.00 91 GLU A O 1
ATOM 685 N N . ARG A 1 92 ? 1.510 23.065 -10.992 1.00 97.50 92 ARG A N 1
ATOM 686 C CA . ARG A 1 92 ? 0.435 22.120 -10.673 1.00 97.50 92 ARG A CA 1
ATOM 687 C C . ARG A 1 92 ? 0.984 20.819 -10.099 1.00 97.50 92 ARG A C 1
ATOM 689 O O . ARG A 1 92 ? 0.496 20.346 -9.074 1.00 97.50 92 ARG A O 1
ATOM 696 N N . SER A 1 93 ? 2.014 20.259 -10.728 1.00 96.69 93 SER A N 1
ATOM 697 C CA . SER A 1 93 ? 2.623 19.022 -10.250 1.00 96.69 93 SER A CA 1
ATOM 698 C C . SER A 1 93 ? 3.244 19.197 -8.868 1.00 96.69 93 SER A C 1
ATOM 700 O O . SER A 1 93 ? 3.033 18.333 -8.026 1.00 96.69 93 SER A O 1
ATOM 702 N N . LEU A 1 94 ? 3.913 20.324 -8.585 1.00 96.75 94 LEU A N 1
ATOM 703 C CA . LEU A 1 94 ? 4.454 20.634 -7.257 1.00 96.75 94 LEU A CA 1
ATOM 704 C C . LEU A 1 94 ? 3.358 20.753 -6.192 1.00 96.75 94 LEU A C 1
ATOM 706 O O . LEU A 1 94 ? 3.541 20.261 -5.076 1.00 96.75 94 LEU A O 1
ATOM 710 N N . GLN A 1 95 ? 2.218 21.366 -6.523 1.00 98.00 95 GLN A N 1
ATOM 711 C CA . GLN A 1 95 ? 1.068 21.425 -5.621 1.00 98.00 95 GLN A CA 1
ATOM 712 C C . GLN A 1 95 ? 0.591 20.012 -5.253 1.00 98.00 95 GLN A C 1
ATOM 714 O O . GLN A 1 95 ? 0.521 19.676 -4.071 1.00 98.00 95 GLN A O 1
ATOM 719 N N . VAL A 1 96 ? 0.323 19.167 -6.255 1.00 97.62 96 VAL A N 1
ATOM 720 C CA . VAL A 1 96 ? -0.125 17.779 -6.043 1.00 97.62 96 VAL A CA 1
ATOM 721 C C . VAL A 1 96 ? 0.920 16.981 -5.255 1.00 97.62 96 VAL A C 1
A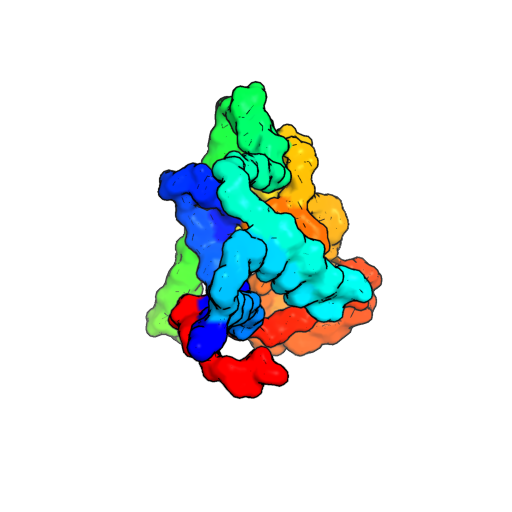TOM 723 O O . VAL A 1 96 ? 0.567 16.253 -4.327 1.00 97.62 96 VAL A O 1
ATOM 726 N N . TRP A 1 97 ? 2.207 17.158 -5.569 1.00 96.00 97 TRP A N 1
ATOM 727 C CA . TRP A 1 97 ? 3.325 16.514 -4.872 1.00 96.00 97 TRP A CA 1
ATOM 728 C C . TRP A 1 97 ? 3.362 16.884 -3.388 1.00 96.00 97 TRP A C 1
ATOM 730 O O . TRP A 1 97 ? 3.535 16.021 -2.528 1.00 96.00 97 TRP A O 1
ATOM 740 N N . THR A 1 98 ? 3.164 18.168 -3.085 1.00 96.75 98 THR A N 1
ATOM 741 C CA . THR A 1 98 ? 3.182 18.704 -1.720 1.00 96.75 98 THR A CA 1
ATOM 742 C C . THR A 1 98 ? 1.977 18.217 -0.920 1.00 96.75 98 THR A C 1
ATOM 744 O O . THR A 1 98 ? 2.136 17.755 0.209 1.00 96.75 98 THR A O 1
ATOM 747 N N . GLU A 1 99 ? 0.778 18.259 -1.506 1.00 97.62 99 GLU A N 1
ATOM 748 C CA . GLU A 1 99 ? -0.448 17.754 -0.877 1.00 97.62 99 GLU A CA 1
ATOM 749 C C . GLU A 1 99 ? -0.345 16.251 -0.570 1.00 97.62 99 GLU A C 1
ATOM 751 O O . GLU A 1 99 ? -0.639 15.824 0.550 1.00 97.62 99 GLU A O 1
ATOM 756 N N . LEU A 1 100 ? 0.142 15.455 -1.529 1.00 97.50 100 LEU A N 1
ATOM 757 C CA . LEU A 1 100 ? 0.354 14.020 -1.347 1.00 97.50 100 LEU A CA 1
ATOM 758 C C . LEU A 1 100 ? 1.426 13.734 -0.288 1.00 97.50 100 LEU A C 1
ATOM 760 O O . LEU A 1 100 ? 1.245 12.844 0.544 1.00 97.50 100 LEU A O 1
ATOM 764 N N . ASN A 1 101 ? 2.522 14.497 -0.266 1.00 97.62 101 ASN A N 1
ATOM 765 C CA . ASN A 1 101 ? 3.548 14.348 0.763 1.00 97.62 101 ASN A CA 1
ATOM 766 C C . ASN A 1 101 ? 3.000 14.641 2.164 1.00 97.62 101 ASN A C 1
ATOM 768 O O . ASN A 1 101 ? 3.244 13.873 3.092 1.00 97.62 101 ASN A O 1
ATOM 772 N N . ASN A 1 102 ? 2.226 15.716 2.314 1.00 97.69 102 ASN A N 1
ATOM 773 C CA . ASN A 1 102 ? 1.615 16.073 3.591 1.00 97.69 102 ASN A CA 1
ATOM 774 C C . ASN A 1 102 ? 0.671 14.967 4.082 1.00 97.69 102 ASN A C 1
ATOM 776 O O . ASN A 1 102 ? 0.703 14.610 5.259 1.00 97.69 102 ASN A O 1
ATOM 780 N N . ALA A 1 103 ? -0.116 14.371 3.181 1.00 97.62 103 ALA A N 1
ATOM 781 C CA . ALA A 1 103 ? -0.981 13.242 3.512 1.00 97.62 103 ALA A CA 1
ATOM 782 C C . ALA A 1 103 ? -0.177 11.993 3.927 1.00 97.62 103 ALA A C 1
ATOM 784 O O . ALA A 1 103 ? -0.480 11.374 4.950 1.00 97.62 103 ALA A O 1
ATOM 785 N N . ASN A 1 104 ? 0.886 11.667 3.182 1.00 97.31 104 ASN A N 1
ATOM 786 C CA . ASN A 1 104 ? 1.798 10.559 3.472 1.00 97.31 104 ASN A CA 1
ATOM 787 C C . ASN A 1 104 ? 2.477 10.712 4.839 1.00 97.31 104 ASN A C 1
ATOM 789 O O . ASN A 1 104 ? 2.441 9.799 5.658 1.00 97.31 104 ASN A O 1
ATOM 793 N N . MET A 1 105 ? 3.077 11.869 5.115 1.00 97.44 105 MET A N 1
ATOM 794 C CA . MET A 1 105 ? 3.758 12.109 6.390 1.00 97.44 105 MET A CA 1
ATOM 795 C C . MET A 1 105 ? 2.767 12.248 7.552 1.00 97.44 105 MET A C 1
ATOM 797 O O . MET A 1 105 ? 3.080 11.854 8.675 1.00 97.44 105 MET A O 1
ATOM 801 N N . GLY A 1 106 ? 1.544 12.716 7.282 1.00 97.62 106 GLY A N 1
ATOM 802 C CA . GLY A 1 106 ? 0.436 12.675 8.234 1.00 97.62 106 GLY A CA 1
ATOM 803 C C . GLY A 1 106 ? 0.082 11.246 8.655 1.00 97.62 106 GLY A C 1
ATOM 804 O O . GLY A 1 106 ? -0.029 10.982 9.851 1.00 97.62 106 GLY A O 1
ATOM 805 N N . LEU A 1 107 ? -0.013 10.309 7.700 1.00 97.56 107 LEU A N 1
ATOM 806 C CA . LEU A 1 107 ? -0.202 8.881 7.991 1.00 97.56 107 LEU A CA 1
ATOM 807 C C . LEU A 1 107 ? 0.930 8.338 8.874 1.00 97.56 107 LEU A C 1
ATOM 809 O O . LEU A 1 107 ? 0.660 7.726 9.903 1.00 97.56 107 LEU A O 1
ATOM 813 N N . VAL A 1 108 ? 2.189 8.602 8.514 1.00 96.94 108 VAL A N 1
ATOM 814 C CA . VAL A 1 108 ? 3.358 8.132 9.284 1.00 96.94 108 VAL A CA 1
ATOM 815 C C . VAL A 1 108 ? 3.345 8.678 10.713 1.00 96.94 108 VAL A C 1
ATOM 817 O O . VAL A 1 108 ? 3.556 7.928 11.664 1.00 96.94 108 VAL A O 1
ATOM 820 N N . SER A 1 109 ? 3.033 9.965 10.883 1.00 97.94 109 SER A N 1
ATOM 821 C CA . SER A 1 109 ? 2.900 10.575 12.208 1.00 97.94 109 SER A CA 1
ATOM 822 C C . SER A 1 109 ? 1.773 9.942 13.027 1.00 97.94 109 SER A C 1
ATOM 824 O O . SER A 1 109 ? 1.921 9.765 14.235 1.00 97.94 109 SER A O 1
ATOM 826 N N . LEU A 1 110 ? 0.652 9.579 12.399 1.00 97.94 110 LEU A N 1
ATOM 827 C CA . LEU A 1 110 ? -0.439 8.891 13.087 1.00 97.94 110 LEU A CA 1
ATOM 828 C C . LEU A 1 110 ? -0.022 7.494 13.548 1.00 97.94 110 LEU A C 1
ATOM 830 O O . LEU A 1 110 ? -0.305 7.151 14.691 1.00 97.94 110 LEU A O 1
ATOM 834 N N . LEU A 1 111 ? 0.692 6.722 12.725 1.00 96.25 111 LEU A N 1
ATOM 835 C CA . LEU A 1 111 ? 1.201 5.403 13.126 1.00 96.25 111 LEU A CA 1
ATOM 836 C C . LEU A 1 111 ? 2.112 5.495 14.366 1.00 96.25 111 LEU A C 1
ATOM 838 O O . LEU A 1 111 ? 1.934 4.728 15.311 1.00 96.25 111 LEU A O 1
ATOM 842 N N . ASP A 1 112 ? 2.999 6.493 14.421 1.00 96.88 112 ASP A N 1
ATOM 843 C CA . ASP A 1 112 ? 3.823 6.783 15.607 1.00 96.88 112 ASP A CA 1
ATOM 844 C C . ASP A 1 112 ? 2.971 7.161 16.838 1.00 96.88 112 ASP A C 1
ATOM 846 O O . ASP A 1 112 ? 3.219 6.686 17.947 1.00 96.88 112 ASP A O 1
ATOM 850 N N . LYS A 1 113 ? 1.898 7.946 16.663 1.00 98.00 113 LYS A N 1
ATOM 851 C CA . LYS A 1 113 ? 0.951 8.238 17.757 1.00 98.00 113 LYS A CA 1
ATOM 852 C C . LYS A 1 113 ? 0.243 6.981 18.267 1.00 98.00 113 LYS A C 1
ATOM 854 O O . LYS A 1 113 ? 0.025 6.873 19.471 1.00 98.00 113 LYS A O 1
ATOM 859 N N . PHE A 1 114 ? -0.117 6.041 17.390 1.00 97.25 114 PHE A N 1
ATOM 860 C CA . PHE A 1 114 ? -0.713 4.763 17.796 1.00 97.25 114 PHE A CA 1
ATOM 861 C C . PHE A 1 114 ? 0.269 3.918 18.612 1.00 97.25 114 PHE A C 1
ATOM 863 O O . PHE A 1 114 ? -0.131 3.365 19.636 1.00 97.25 114 PHE A O 1
ATOM 870 N N . GLN A 1 115 ? 1.545 3.873 18.217 1.00 96.44 115 GLN A N 1
ATOM 871 C CA . GLN A 1 115 ? 2.591 3.212 19.000 1.00 96.44 115 GLN A CA 1
ATOM 872 C C . GLN A 1 115 ? 2.732 3.853 20.389 1.00 96.44 115 GLN A C 1
ATOM 874 O O . GLN A 1 115 ? 2.645 3.166 21.404 1.00 96.44 115 GLN A O 1
ATOM 879 N N . LYS A 1 116 ? 2.858 5.182 20.455 1.00 97.94 116 LYS A N 1
ATOM 880 C CA . LYS A 1 116 ? 2.962 5.909 21.731 1.00 97.94 116 LYS A CA 1
ATOM 881 C C . LYS A 1 116 ? 1.729 5.724 22.613 1.00 97.94 116 LYS A C 1
ATOM 883 O O . LYS A 1 116 ? 1.850 5.649 23.834 1.00 97.94 116 LYS A O 1
ATOM 888 N N . LEU A 1 117 ? 0.535 5.650 22.021 1.00 97.69 117 LEU A N 1
ATOM 889 C CA . LEU A 1 117 ? -0.694 5.360 22.757 1.00 97.69 117 LEU A CA 1
ATOM 890 C C . LEU A 1 117 ? -0.668 3.944 23.341 1.00 97.69 117 LEU A C 1
ATOM 892 O O . LEU A 1 117 ? -1.046 3.773 24.494 1.00 97.69 117 LEU A O 1
ATOM 896 N N . HIS A 1 118 ? -0.206 2.955 22.574 1.00 97.31 118 HIS A N 1
ATOM 897 C CA . HIS A 1 118 ? -0.043 1.590 23.066 1.00 97.31 118 HIS A CA 1
ATOM 898 C C . HIS A 1 118 ? 0.917 1.529 24.262 1.00 97.31 118 HIS A C 1
ATOM 900 O O . HIS A 1 118 ? 0.592 0.907 25.267 1.00 97.31 118 HIS A O 1
ATOM 906 N N . GLU A 1 119 ? 2.054 2.224 24.185 1.00 97.94 119 GLU A N 1
ATOM 907 C CA . GLU A 1 119 ? 3.059 2.260 25.256 1.00 97.94 119 GLU A CA 1
ATOM 908 C C . GLU A 1 119 ? 2.571 3.007 26.511 1.00 97.94 119 GLU A C 1
ATOM 910 O O . GLU A 1 119 ? 2.849 2.586 27.632 1.00 97.94 119 GLU A O 1
ATOM 915 N N . SER A 1 120 ? 1.839 4.114 26.343 1.00 98.00 120 SER A N 1
ATOM 916 C CA . SER A 1 120 ? 1.435 4.991 27.456 1.00 98.00 120 SER A CA 1
ATOM 917 C C . SER A 1 120 ? 0.076 4.661 28.076 1.00 98.00 120 SER A C 1
ATOM 919 O O . SER A 1 120 ? -0.124 4.901 29.266 1.00 98.00 120 SER A O 1
ATOM 921 N N . ASN A 1 121 ? -0.875 4.145 27.292 1.00 97.88 121 ASN A N 1
ATOM 922 C CA . ASN A 1 121 ? -2.216 3.787 27.752 1.00 97.88 121 ASN A CA 1
ATOM 923 C C . ASN A 1 121 ? -2.789 2.592 26.954 1.00 97.88 121 ASN A C 1
ATOM 925 O O . ASN A 1 121 ? -3.637 2.776 26.067 1.00 97.88 121 ASN A O 1
ATOM 929 N N . PRO A 1 122 ? -2.365 1.356 27.288 1.00 97.50 122 PRO A N 1
ATOM 930 C CA . PRO A 1 122 ? -2.815 0.139 26.612 1.00 97.50 122 PRO A CA 1
ATOM 931 C C . PRO A 1 122 ? -4.335 -0.064 26.641 1.00 97.50 122 PRO A C 1
ATOM 933 O O . PRO A 1 122 ? -4.912 -0.567 25.679 1.00 97.50 122 PRO A O 1
ATOM 936 N N . GLU A 1 123 ? -5.010 0.341 27.720 1.00 97.62 123 GLU A N 1
ATOM 937 C CA . GLU A 1 123 ? -6.466 0.214 27.840 1.00 97.62 123 GLU A CA 1
ATOM 938 C C . GLU A 1 123 ? -7.178 1.081 26.801 1.00 97.62 123 GLU A C 1
ATOM 940 O O . GLU A 1 123 ? -8.007 0.583 26.036 1.00 97.62 123 GLU A O 1
ATOM 945 N N . LEU A 1 124 ? -6.812 2.366 26.710 1.00 96.62 124 LEU A N 1
ATOM 946 C CA . LEU A 1 124 ? -7.376 3.270 25.712 1.00 96.62 124 LEU A CA 1
ATOM 947 C C . LEU A 1 124 ? -7.057 2.787 24.295 1.00 96.62 124 LEU A C 1
ATOM 949 O O . LEU A 1 124 ? -7.969 2.762 23.465 1.00 96.62 124 LEU A O 1
ATOM 953 N N . TYR A 1 125 ? -5.817 2.356 24.036 1.00 97.19 125 TYR A N 1
ATOM 954 C CA . TYR A 1 125 ? -5.422 1.741 22.766 1.00 97.19 125 TYR A CA 1
ATOM 955 C C . TYR A 1 125 ? -6.356 0.583 22.392 1.00 97.19 125 TYR A C 1
ATOM 957 O O . TYR A 1 125 ? -6.943 0.593 21.310 1.00 97.19 125 TYR A O 1
ATOM 965 N N . ASN A 1 126 ? -6.593 -0.356 23.310 1.00 96.44 126 ASN A N 1
ATOM 966 C CA . ASN A 1 126 ? -7.478 -1.493 23.067 1.00 96.44 126 ASN A CA 1
ATOM 967 C C . ASN A 1 126 ? -8.914 -1.048 22.762 1.00 96.44 126 ASN A C 1
ATOM 969 O O . ASN A 1 126 ? -9.524 -1.581 21.840 1.00 96.44 126 ASN A O 1
ATOM 973 N N . THR A 1 127 ? -9.452 -0.019 23.436 1.00 96.31 127 THR A N 1
ATOM 974 C CA . THR A 1 127 ? -10.790 0.502 23.076 1.00 96.31 127 THR A CA 1
ATOM 975 C C . THR A 1 127 ? -10.846 1.071 21.658 1.00 96.31 127 THR A C 1
ATOM 977 O O . THR A 1 127 ? -11.889 1.000 21.009 1.00 96.31 127 THR A O 1
ATOM 980 N N . VAL A 1 128 ? -9.744 1.662 21.187 1.00 96.69 128 VAL A N 1
ATOM 981 C CA . VAL A 1 128 ? -9.628 2.198 19.830 1.00 96.69 128 VAL A CA 1
ATOM 982 C C . VAL A 1 128 ? -9.579 1.039 18.831 1.00 96.69 128 VAL A C 1
ATOM 984 O O . VAL A 1 128 ? -10.365 1.022 17.887 1.00 96.69 128 VAL A O 1
ATOM 987 N N . ILE A 1 129 ? -8.742 0.027 19.067 1.00 96.75 129 ILE A N 1
ATOM 988 C CA . ILE A 1 129 ? -8.655 -1.154 18.194 1.00 96.75 129 ILE A CA 1
ATOM 989 C C . ILE A 1 129 ? -9.979 -1.930 18.150 1.00 96.75 129 ILE A C 1
ATOM 991 O O . ILE A 1 129 ? -10.415 -2.336 17.075 1.00 96.75 129 ILE A O 1
ATOM 995 N N . GLU A 1 130 ? -10.687 -2.059 19.273 1.00 96.38 130 GLU A N 1
ATOM 996 C CA . GLU A 1 130 ? -12.004 -2.701 19.313 1.00 96.38 130 GLU A CA 1
ATOM 997 C C . GLU A 1 130 ? -13.068 -1.958 18.497 1.00 96.38 130 GLU A C 1
ATOM 999 O O . GLU A 1 130 ? -14.004 -2.580 17.995 1.00 96.38 130 GLU A O 1
ATOM 1004 N N . GLU A 1 131 ? -12.969 -0.635 18.353 1.00 96.12 131 GLU A N 1
ATOM 1005 C CA . GLU A 1 131 ? -13.824 0.105 17.419 1.00 96.12 131 GLU A CA 1
ATOM 1006 C C . GLU A 1 131 ? -13.403 -0.138 15.964 1.00 96.12 131 GLU A C 1
ATOM 1008 O O . GLU A 1 131 ? -14.268 -0.388 15.122 1.00 96.12 131 GLU A O 1
ATOM 1013 N N . ALA A 1 132 ? -12.097 -0.138 15.679 1.00 97.00 132 ALA A N 1
ATOM 1014 C CA . ALA A 1 132 ? -11.564 -0.409 14.343 1.00 97.00 132 ALA A CA 1
ATOM 1015 C C . ALA A 1 132 ? -11.959 -1.801 13.823 1.00 97.00 132 ALA A C 1
ATOM 1017 O O . ALA A 1 132 ? -12.286 -1.940 12.651 1.00 97.00 132 ALA A O 1
ATOM 1018 N N . LYS A 1 133 ? -12.015 -2.819 14.693 1.00 97.31 133 LYS A N 1
ATOM 1019 C CA . LYS A 1 133 ? -12.457 -4.184 14.345 1.00 97.31 133 LYS A CA 1
ATOM 1020 C C . LYS A 1 133 ? -13.905 -4.248 13.852 1.00 97.31 133 LYS A C 1
ATOM 1022 O O . LYS A 1 133 ? -14.237 -5.110 13.044 1.00 97.31 133 LYS A O 1
ATOM 1027 N N . ARG A 1 134 ? -14.770 -3.368 14.367 1.00 96.56 134 ARG A N 1
ATOM 1028 C CA . ARG A 1 134 ? -16.226 -3.396 14.139 1.00 96.56 134 ARG A CA 1
ATOM 1029 C C . ARG A 1 134 ? -16.696 -2.481 13.016 1.00 96.56 134 ARG A C 1
ATOM 1031 O O . ARG A 1 134 ? -17.818 -2.655 12.556 1.00 96.56 134 ARG A O 1
ATOM 1038 N N . LYS A 1 135 ? -15.878 -1.512 12.611 1.00 97.75 135 LYS A N 1
ATOM 1039 C CA . LYS A 1 135 ? -16.226 -0.506 11.606 1.00 97.75 135 LYS A CA 1
ATOM 1040 C C . LYS A 1 135 ? -15.376 -0.664 10.355 1.00 97.75 135 LYS A C 1
ATOM 1042 O O . LYS A 1 135 ? -14.221 -1.076 10.417 1.00 97.75 135 LYS A O 1
ATOM 1047 N N . SER A 1 136 ? -15.964 -0.316 9.225 1.00 97.81 136 SER A N 1
ATOM 1048 C CA . SER A 1 136 ? -15.273 -0.118 7.956 1.00 97.81 136 SER A CA 1
ATOM 1049 C C . SER A 1 136 ? -14.541 1.227 7.933 1.00 97.81 136 SER A C 1
ATOM 1051 O O . SER A 1 136 ? -14.894 2.159 8.665 1.00 97.81 136 SER A O 1
ATOM 1053 N N . GLY A 1 137 ? -13.556 1.377 7.049 1.00 96.62 137 GLY A N 1
ATOM 1054 C CA . GLY A 1 137 ? -12.820 2.631 6.888 1.00 96.62 137 GLY A CA 1
ATOM 1055 C C . GLY A 1 137 ? -13.744 3.795 6.526 1.00 96.62 137 GLY A C 1
ATOM 1056 O O . GLY A 1 137 ? -13.567 4.904 7.026 1.00 96.62 137 GLY A O 1
ATOM 1057 N N . SER A 1 138 ? -14.800 3.528 5.750 1.00 95.12 138 SER A N 1
ATOM 1058 C CA . SER A 1 138 ? -15.840 4.510 5.425 1.00 95.12 138 SER A CA 1
ATOM 1059 C C . SER A 1 138 ? -16.597 5.002 6.664 1.00 95.12 138 SER A C 1
ATOM 1061 O O . SER A 1 138 ? -16.837 6.200 6.802 1.00 95.12 138 SER A O 1
ATOM 1063 N N . GLU A 1 139 ? -16.934 4.112 7.599 1.00 97.75 139 GLU A N 1
ATOM 1064 C CA . GLU A 1 139 ? -17.575 4.492 8.865 1.00 97.75 139 GLU A CA 1
ATOM 1065 C C . GLU A 1 139 ? -16.611 5.244 9.794 1.00 97.75 139 GLU A C 1
ATOM 1067 O O . GLU A 1 139 ? -17.019 6.170 10.504 1.00 97.75 139 GLU A O 1
ATOM 1072 N N . LEU A 1 140 ? -15.319 4.894 9.770 1.00 97.44 140 LEU A N 1
ATOM 1073 C CA . LEU A 1 140 ? -14.294 5.542 10.592 1.00 97.44 140 LEU A CA 1
ATOM 1074 C C . LEU A 1 140 ? -14.080 7.020 10.243 1.00 97.44 140 LEU A C 1
ATOM 1076 O O . LEU A 1 140 ? -13.732 7.792 11.137 1.00 97.44 140 LEU A O 1
ATOM 1080 N N . LEU A 1 141 ? -14.390 7.461 9.017 1.00 95.75 141 LEU A N 1
ATOM 1081 C CA . LEU A 1 141 ? -14.351 8.882 8.623 1.00 95.75 141 LEU A CA 1
ATOM 1082 C C . LEU A 1 141 ? -15.231 9.785 9.510 1.00 95.75 141 LEU A C 1
ATOM 1084 O O . LEU A 1 141 ? -14.989 10.991 9.615 1.00 95.75 141 LEU A O 1
ATOM 1088 N N . THR A 1 142 ? -16.230 9.203 10.180 1.00 95.38 142 THR A N 1
ATOM 1089 C CA . THR A 1 142 ? -17.143 9.894 11.105 1.00 95.38 142 THR A CA 1
ATOM 1090 C C . THR A 1 142 ? -17.004 9.423 12.557 1.00 95.38 142 THR A C 1
ATOM 1092 O O . THR A 1 142 ? -17.827 9.775 13.399 1.00 95.38 142 THR A O 1
ATOM 1095 N N . SER A 1 143 ? -15.961 8.649 12.886 1.00 95.19 143 SER A N 1
ATOM 1096 C CA . SER A 1 143 ? -15.734 8.167 14.253 1.00 95.19 143 SER A CA 1
ATOM 1097 C C . SER A 1 143 ? -15.499 9.319 15.240 1.00 95.19 143 SER A C 1
ATOM 1099 O O . SER A 1 143 ? -14.818 10.302 14.940 1.00 95.19 143 SER A O 1
ATOM 1101 N N . ASN A 1 144 ? -16.014 9.152 16.462 1.00 94.44 144 ASN A N 1
ATOM 1102 C CA . ASN A 1 144 ? -15.720 10.032 17.595 1.00 94.44 144 ASN A CA 1
ATOM 1103 C C . ASN A 1 144 ? -14.309 9.795 18.166 1.00 94.44 144 ASN A C 1
ATOM 1105 O O . ASN A 1 144 ? -13.801 10.616 18.929 1.00 94.44 144 ASN A O 1
ATOM 1109 N N . LYS A 1 145 ? -13.654 8.682 17.808 1.00 95.12 145 LYS A N 1
ATOM 1110 C CA . LYS A 1 145 ? -12.247 8.428 18.129 1.00 95.12 145 LYS A CA 1
ATOM 1111 C C . LYS A 1 145 ? -11.385 9.185 17.125 1.00 95.12 145 LYS A C 1
ATOM 1113 O O . LYS A 1 145 ? -11.130 8.703 16.023 1.00 95.12 145 LYS A O 1
ATOM 1118 N N . VAL A 1 146 ? -10.923 10.367 17.534 1.00 95.62 146 VAL A N 1
ATOM 1119 C CA . VAL A 1 146 ? -10.156 11.298 16.686 1.00 95.62 146 VAL A CA 1
ATOM 1120 C C . VAL A 1 146 ? -9.007 10.600 15.951 1.00 95.62 146 VAL A C 1
ATOM 1122 O O . VAL A 1 146 ? -8.900 10.759 14.743 1.00 95.62 146 VAL A O 1
ATOM 1125 N N . LEU A 1 147 ? -8.227 9.750 16.629 1.00 96.06 147 LEU A N 1
ATOM 1126 C CA . LEU A 1 147 ? -7.109 9.032 16.001 1.00 96.06 147 LEU A CA 1
ATOM 1127 C C .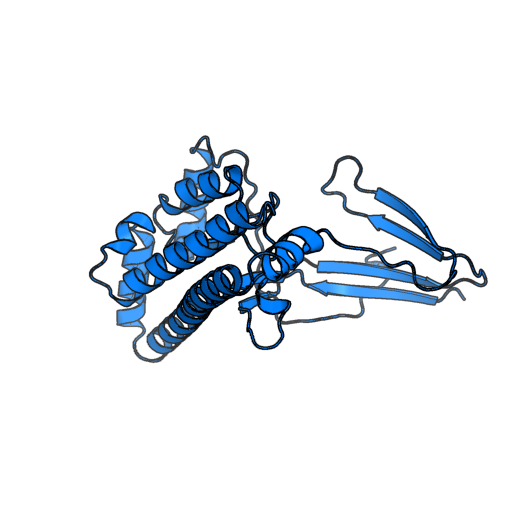 LEU A 1 147 ? -7.533 8.111 14.845 1.00 96.06 147 LEU A C 1
ATOM 1129 O O . LEU A 1 147 ? -6.864 8.096 13.818 1.00 96.06 147 LEU A O 1
ATOM 1133 N N . LEU A 1 148 ? -8.640 7.366 14.970 1.00 96.81 148 LEU A N 1
ATOM 1134 C CA . LEU A 1 148 ? -9.130 6.512 13.875 1.00 96.81 148 LEU A CA 1
ATOM 1135 C C . LEU A 1 148 ? -9.696 7.333 12.730 1.00 96.81 148 LEU A C 1
ATOM 1137 O O . LEU A 1 148 ? -9.463 7.012 11.567 1.00 96.81 148 LEU A O 1
ATOM 1141 N N . LYS A 1 149 ? -10.425 8.400 13.064 1.00 97.94 149 LYS A N 1
ATOM 1142 C CA . LYS A 1 149 ? -10.953 9.325 12.070 1.00 97.94 149 LYS A CA 1
ATOM 1143 C C . LYS A 1 149 ? -9.824 9.959 11.265 1.00 97.94 149 LYS A C 1
ATOM 1145 O O . LYS A 1 149 ? -9.902 9.999 10.041 1.00 97.94 149 LYS A O 1
ATOM 1150 N N . GLU A 1 150 ? -8.781 10.453 11.924 1.00 97.94 150 GLU A N 1
ATOM 1151 C CA . GLU A 1 150 ? -7.606 11.021 11.260 1.00 97.94 150 GLU A CA 1
ATOM 1152 C C . GLU A 1 150 ? -6.897 9.970 10.398 1.00 97.94 150 GLU A C 1
ATOM 1154 O O . GLU A 1 150 ? -6.597 10.245 9.239 1.00 97.94 150 GLU A O 1
ATOM 1159 N N . LEU A 1 151 ? -6.728 8.747 10.911 1.00 97.25 151 LEU A N 1
ATOM 1160 C CA . LEU A 1 151 ? -6.089 7.647 10.187 1.00 97.25 151 LEU A CA 1
ATOM 1161 C C . LEU A 1 151 ? -6.846 7.258 8.906 1.00 97.25 151 LEU A C 1
ATOM 1163 O O . LEU A 1 151 ? -6.238 7.160 7.841 1.00 97.25 151 LEU A O 1
ATOM 1167 N N . ALA A 1 152 ? -8.172 7.108 8.971 1.00 97.31 152 ALA A N 1
ATOM 1168 C CA . ALA A 1 152 ? -9.006 6.833 7.797 1.00 97.31 152 ALA A CA 1
ATOM 1169 C C . ALA A 1 152 ? -8.996 8.000 6.786 1.00 97.31 152 ALA A C 1
ATOM 1171 O O . ALA A 1 152 ? -8.938 7.792 5.568 1.00 97.31 152 ALA A O 1
ATOM 1172 N N . ASN A 1 153 ? -8.997 9.247 7.275 1.00 97.62 153 ASN A N 1
ATOM 1173 C CA . ASN A 1 153 ? -8.894 10.431 6.419 1.00 97.62 153 ASN A CA 1
ATOM 1174 C C . ASN A 1 153 ? -7.547 10.496 5.685 1.00 97.62 153 ASN A C 1
ATOM 1176 O O . ASN A 1 153 ? -7.525 10.847 4.505 1.00 97.62 153 ASN A O 1
ATOM 1180 N N . SER A 1 154 ? -6.437 10.115 6.327 1.00 97.62 154 SER A N 1
ATOM 1181 C CA . SER A 1 154 ? -5.120 10.077 5.678 1.00 97.62 154 SER A CA 1
ATOM 1182 C C . SER A 1 154 ? -5.119 9.207 4.423 1.00 97.62 154 SER A C 1
ATOM 1184 O O . SER A 1 154 ? -4.650 9.662 3.382 1.00 97.62 154 SER A O 1
ATOM 1186 N N . PHE A 1 155 ? -5.712 8.010 4.469 1.00 97.75 155 PHE A N 1
ATOM 1187 C CA . PHE A 1 155 ? -5.846 7.163 3.278 1.00 97.75 155 PHE A CA 1
ATOM 1188 C C . PHE A 1 155 ? -6.667 7.836 2.176 1.00 97.75 155 PHE A C 1
ATOM 1190 O O . PHE A 1 155 ? -6.278 7.803 1.010 1.00 97.75 155 PHE A O 1
ATOM 1197 N N . SER A 1 156 ? -7.759 8.513 2.537 1.00 96.94 156 SER A N 1
ATOM 1198 C CA . SER A 1 156 ? -8.589 9.245 1.572 1.00 96.94 156 SER A CA 1
ATOM 1199 C C . SER A 1 156 ? -7.804 10.360 0.868 1.00 96.94 156 SER A C 1
ATOM 1201 O O . SER A 1 156 ? -7.896 10.509 -0.353 1.00 96.94 156 SER A O 1
ATOM 1203 N N . TYR A 1 157 ? -6.984 11.112 1.608 1.00 97.94 157 TYR A N 1
ATOM 1204 C CA . TYR A 1 157 ? -6.137 12.163 1.040 1.00 97.94 157 TYR A CA 1
ATOM 1205 C C . TYR A 1 157 ? -4.995 11.611 0.182 1.00 97.94 157 TYR A C 1
ATOM 1207 O O . TYR A 1 157 ? -4.748 12.141 -0.901 1.00 97.94 157 TYR A O 1
ATOM 1215 N N . ILE A 1 158 ? -4.345 10.525 0.614 1.00 98.19 158 ILE A N 1
ATOM 1216 C CA . ILE A 1 158 ? -3.294 9.864 -0.171 1.00 98.19 158 ILE A CA 1
ATOM 1217 C C . ILE A 1 158 ? -3.873 9.380 -1.502 1.00 98.19 158 ILE A C 1
ATOM 1219 O O . ILE A 1 158 ? -3.380 9.761 -2.563 1.00 98.19 158 ILE A O 1
ATOM 1223 N N . ARG A 1 159 ? -4.977 8.626 -1.468 1.00 97.88 159 ARG A N 1
ATOM 1224 C CA . ARG A 1 159 ? -5.642 8.116 -2.676 1.00 97.88 159 ARG A CA 1
ATOM 1225 C C . ARG A 1 159 ? -6.127 9.230 -3.599 1.00 97.88 159 ARG A C 1
ATOM 1227 O O . ARG A 1 159 ? -6.041 9.098 -4.817 1.00 97.88 159 ARG A O 1
ATOM 1234 N N . LYS A 1 160 ? -6.597 10.361 -3.058 1.00 98.06 160 LYS A N 1
ATOM 1235 C CA . LYS A 1 160 ? -6.913 11.551 -3.869 1.00 98.06 160 LYS A CA 1
ATOM 1236 C C . LYS A 1 160 ? -5.6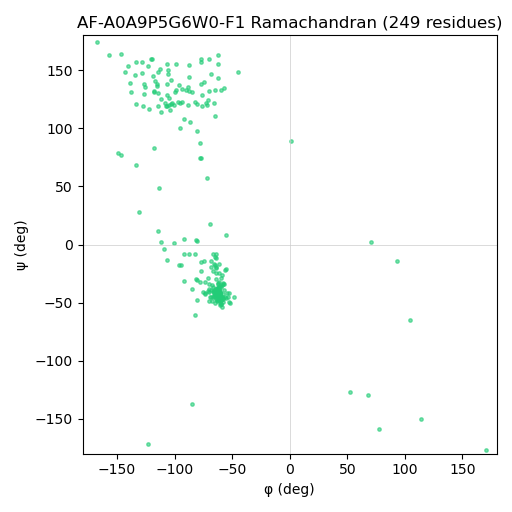80 12.031 -4.643 1.00 98.06 160 LYS A C 1
ATOM 1238 O O . LYS A 1 160 ? -5.790 12.289 -5.842 1.00 98.06 160 LYS A O 1
ATOM 1243 N N . GLY A 1 161 ? -4.524 12.124 -3.987 1.00 98.00 161 GLY A N 1
ATOM 1244 C CA . GLY A 1 161 ? -3.258 12.491 -4.626 1.00 98.00 161 GLY A CA 1
ATOM 1245 C C . GLY A 1 161 ? -2.831 11.490 -5.703 1.00 98.00 161 GLY A C 1
ATOM 1246 O O . GLY A 1 161 ? -2.556 11.897 -6.829 1.00 98.00 161 GLY A O 1
ATOM 1247 N N . LEU A 1 162 ? -2.866 10.185 -5.406 1.00 97.44 162 LEU A N 1
ATOM 1248 C CA . LEU A 1 162 ? -2.504 9.125 -6.361 1.00 97.44 162 LEU A CA 1
ATOM 1249 C C . LEU A 1 162 ? -3.415 9.111 -7.600 1.00 97.44 162 LEU A C 1
ATOM 1251 O O . LEU A 1 162 ? -2.925 9.033 -8.729 1.00 97.44 162 LEU A O 1
ATOM 1255 N N . LYS A 1 163 ? -4.732 9.259 -7.415 1.00 98.19 163 LYS A N 1
ATOM 1256 C CA . LYS A 1 163 ? -5.702 9.367 -8.519 1.00 98.19 163 LYS A CA 1
ATOM 1257 C C . LYS A 1 163 ? -5.509 10.638 -9.343 1.00 98.19 163 LYS A C 1
ATOM 1259 O O . LYS A 1 163 ? -5.566 10.586 -10.568 1.00 98.19 163 LYS A O 1
ATOM 1264 N N . THR A 1 164 ? -5.213 11.763 -8.690 1.00 98.12 164 THR A N 1
ATOM 1265 C CA . THR A 1 164 ? -4.893 13.023 -9.382 1.00 98.12 164 THR A CA 1
ATOM 1266 C C . THR A 1 164 ? -3.643 12.858 -10.242 1.00 98.12 164 THR A C 1
ATOM 1268 O O . THR A 1 164 ? -3.668 13.179 -11.425 1.00 98.12 164 THR A O 1
ATOM 1271 N N . MET A 1 165 ? -2.573 12.279 -9.690 1.00 96.38 165 MET A N 1
ATOM 1272 C CA . MET A 1 165 ? -1.364 11.999 -10.462 1.00 96.38 165 MET A CA 1
ATOM 1273 C C . MET A 1 165 ? -1.631 11.012 -11.605 1.00 96.38 165 MET A C 1
ATOM 1275 O O . MET A 1 165 ? -1.075 11.186 -12.683 1.00 96.38 165 MET A O 1
ATOM 1279 N N . THR A 1 166 ? -2.493 10.010 -11.408 1.00 96.56 166 THR A N 1
ATOM 1280 C CA . THR A 1 166 ? -2.892 9.067 -12.469 1.00 96.56 166 THR A CA 1
ATOM 1281 C C . THR A 1 166 ? -3.536 9.799 -13.639 1.00 96.56 166 THR A C 1
ATOM 1283 O O . THR A 1 166 ? -3.107 9.650 -14.781 1.00 96.56 166 THR A O 1
ATOM 1286 N N . LEU A 1 167 ? -4.531 10.636 -13.339 1.00 97.12 167 LEU A N 1
ATOM 1287 C CA . LEU A 1 167 ? -5.267 11.406 -14.334 1.00 97.12 167 LEU A CA 1
ATOM 1288 C C . LEU A 1 167 ? -4.366 12.404 -15.068 1.00 97.12 167 LEU A C 1
ATOM 1290 O O . LEU A 1 167 ? -4.401 12.478 -16.292 1.00 97.12 167 LEU A O 1
ATOM 1294 N N . GLU A 1 168 ? -3.568 13.175 -14.329 1.00 96.94 168 GLU A N 1
ATOM 1295 C CA . GLU A 1 168 ? -2.811 14.290 -14.904 1.00 96.94 168 GLU A CA 1
ATOM 1296 C C . GLU A 1 168 ? -1.513 13.846 -15.597 1.00 96.94 168 GLU A C 1
ATOM 1298 O O . GLU A 1 168 ? -1.093 14.484 -16.562 1.00 96.94 168 GLU A O 1
ATOM 1303 N N . SER A 1 169 ? -0.885 12.752 -15.147 1.00 94.94 169 SER A N 1
ATOM 1304 C CA . SER A 1 169 ? 0.344 12.233 -15.768 1.00 94.94 169 SER A CA 1
ATOM 1305 C C . SER A 1 169 ? 0.113 11.142 -16.813 1.00 94.94 169 SER A C 1
ATOM 1307 O O . SER A 1 169 ? 1.024 10.826 -17.580 1.00 94.94 169 SER A O 1
ATOM 1309 N N . GLY A 1 170 ? -1.064 10.509 -16.817 1.00 93.75 170 GLY A N 1
ATOM 1310 C CA . GLY A 1 170 ? -1.358 9.335 -17.642 1.00 93.75 170 GLY A CA 1
ATOM 1311 C C . GLY A 1 170 ? -0.630 8.052 -17.212 1.00 93.75 170 GLY A C 1
ATOM 1312 O O . GLY A 1 170 ? -0.764 7.022 -17.872 1.00 93.75 170 GLY A O 1
ATOM 1313 N N . ALA A 1 171 ? 0.152 8.076 -16.126 1.00 93.06 171 ALA A N 1
ATOM 1314 C CA . ALA A 1 171 ? 0.721 6.869 -15.534 1.00 93.06 171 ALA A CA 1
ATOM 1315 C C . ALA A 1 171 ? -0.350 6.118 -14.722 1.00 93.06 171 ALA A C 1
ATOM 1317 O O . ALA A 1 171 ? -1.089 6.760 -13.981 1.00 93.06 171 ALA A O 1
ATOM 1318 N N . PRO A 1 172 ? -0.434 4.777 -14.783 1.00 94.19 172 PRO A N 1
ATOM 1319 C CA . PRO A 1 172 ? -1.414 4.018 -14.006 1.00 94.19 172 PRO A CA 1
ATOM 1320 C C . PRO A 1 172 ? -0.979 3.900 -12.534 1.00 94.19 172 PRO A C 1
ATOM 1322 O O . PRO A 1 172 ? -0.512 2.846 -12.127 1.00 94.19 172 PRO A O 1
ATOM 1325 N N . ILE A 1 173 ? -1.087 4.969 -11.735 1.00 94.75 173 ILE A N 1
ATOM 1326 C CA . ILE A 1 173 ? -0.608 4.976 -10.337 1.00 94.75 173 ILE A CA 1
ATOM 1327 C C . ILE A 1 173 ? -1.647 4.340 -9.404 1.00 94.75 173 ILE A C 1
ATOM 1329 O O . ILE A 1 173 ? -1.389 3.307 -8.799 1.00 94.75 173 ILE A O 1
ATOM 1333 N N . GLU A 1 174 ? -2.847 4.913 -9.344 1.00 97.31 174 GLU A N 1
ATOM 1334 C CA . GLU A 1 174 ? -4.054 4.261 -8.832 1.00 97.31 174 GLU A CA 1
ATOM 1335 C C . GLU A 1 174 ? -5.056 4.187 -9.994 1.00 97.31 174 GLU A C 1
ATOM 1337 O O . GLU A 1 174 ? -5.873 5.095 -10.159 1.00 97.31 174 GLU A O 1
ATOM 1342 N N . PRO A 1 175 ? -4.947 3.170 -10.869 1.00 96.44 175 PRO A N 1
ATOM 1343 C CA . PRO A 1 175 ? -5.886 2.995 -11.971 1.00 96.44 175 PRO A CA 1
ATOM 1344 C C . PRO A 1 175 ? -7.268 2.566 -11.458 1.00 96.44 175 PRO A C 1
ATOM 1346 O O . PRO A 1 175 ? -7.385 1.988 -10.377 1.00 96.44 175 PRO A O 1
ATOM 1349 N N . GLU A 1 176 ? -8.309 2.778 -12.269 1.00 96.81 176 GLU A N 1
ATOM 1350 C CA . GLU A 1 176 ? -9.716 2.545 -11.890 1.00 96.81 176 GLU A CA 1
ATOM 1351 C C . GLU A 1 176 ? -9.969 1.139 -11.322 1.00 96.81 176 GLU A C 1
ATOM 1353 O O . GLU A 1 176 ? -10.632 0.983 -10.301 1.00 96.81 176 GLU A O 1
ATOM 1358 N N . SER A 1 177 ? -9.371 0.104 -11.920 1.00 95.88 177 SER A N 1
ATOM 1359 C CA . SER A 1 177 ? -9.463 -1.271 -11.413 1.00 95.88 177 SER A CA 1
ATOM 1360 C C . SER A 1 177 ? -8.974 -1.407 -9.970 1.00 95.88 177 SER A C 1
ATOM 1362 O O . SER A 1 177 ? -9.579 -2.130 -9.186 1.00 95.88 177 SER A O 1
ATOM 1364 N N . GLN A 1 178 ? -7.900 -0.699 -9.605 1.00 97.00 178 GLN A N 1
ATOM 1365 C CA . GLN A 1 178 ? -7.393 -0.701 -8.234 1.00 97.00 178 GLN A CA 1
ATOM 1366 C C . GLN A 1 178 ? -8.226 0.191 -7.316 1.00 97.00 178 GLN A C 1
ATOM 1368 O O . GLN A 1 178 ? -8.407 -0.146 -6.148 1.00 97.00 178 GLN A O 1
ATOM 1373 N N . THR A 1 179 ? -8.786 1.290 -7.831 1.00 97.75 179 THR A N 1
ATOM 1374 C CA . THR A 1 179 ? -9.753 2.107 -7.088 1.00 97.75 179 THR A CA 1
ATOM 1375 C C . THR A 1 179 ? -10.960 1.280 -6.656 1.00 97.75 179 THR A C 1
ATOM 1377 O O . THR A 1 179 ? -11.304 1.317 -5.477 1.00 97.75 179 THR A O 1
ATOM 1380 N N . VAL A 1 180 ? -11.541 0.482 -7.559 1.00 97.62 180 VAL A N 1
ATOM 1381 C CA . VAL A 1 180 ? -12.675 -0.406 -7.251 1.00 97.62 180 VAL A CA 1
ATOM 1382 C C . VAL A 1 180 ? -12.306 -1.421 -6.168 1.00 97.62 180 VAL A C 1
ATOM 1384 O O . VAL A 1 180 ? -13.034 -1.556 -5.186 1.00 97.62 180 VAL A O 1
ATOM 1387 N N . ILE A 1 181 ? -11.154 -2.091 -6.291 1.00 97.62 181 ILE A N 1
ATOM 1388 C CA . ILE A 1 181 ? -10.697 -3.067 -5.287 1.00 97.62 181 ILE A CA 1
ATOM 1389 C C . ILE A 1 181 ? -10.492 -2.388 -3.925 1.00 97.62 181 ILE A C 1
ATOM 1391 O O . ILE A 1 181 ? -10.931 -2.917 -2.903 1.00 97.62 181 ILE A O 1
ATOM 1395 N N . LEU A 1 182 ? -9.863 -1.210 -3.885 1.00 97.75 182 LEU A N 1
ATOM 1396 C CA . LEU A 1 182 ? -9.643 -0.463 -2.644 1.00 97.75 182 LEU A CA 1
ATOM 1397 C C . LEU A 1 182 ? -10.952 0.021 -2.014 1.00 97.75 182 LEU A C 1
ATOM 1399 O O . LEU A 1 182 ? -11.094 -0.040 -0.792 1.00 97.75 182 LEU A O 1
ATOM 1403 N N . ASP A 1 183 ? -11.906 0.492 -2.816 1.00 97.88 183 ASP A N 1
ATOM 1404 C CA . ASP A 1 183 ? -13.205 0.972 -2.341 1.00 97.88 183 ASP A CA 1
ATOM 1405 C C . ASP A 1 183 ? -14.032 -0.169 -1.748 1.00 97.88 183 ASP A C 1
ATOM 1407 O O . ASP A 1 183 ? -14.575 -0.028 -0.653 1.00 97.88 183 ASP A O 1
ATOM 1411 N N . GLU A 1 184 ? -14.077 -1.320 -2.420 1.00 97.81 184 GLU A N 1
ATOM 1412 C CA . GLU A 1 184 ? -14.752 -2.517 -1.912 1.00 97.81 184 GLU A CA 1
ATOM 1413 C C . GLU A 1 184 ? -14.050 -3.086 -0.674 1.00 97.81 184 GLU A C 1
ATOM 1415 O O . GLU A 1 184 ? -14.710 -3.430 0.305 1.00 97.81 184 GLU A O 1
ATOM 1420 N N . SER A 1 185 ? -12.714 -3.097 -0.655 1.00 97.38 185 SER A N 1
ATOM 1421 C CA . SER A 1 185 ? -11.943 -3.530 0.518 1.00 97.38 185 SER A CA 1
ATOM 1422 C C . SER A 1 185 ? -12.188 -2.629 1.730 1.00 97.38 185 SER A C 1
ATOM 1424 O O . SER A 1 185 ? -12.339 -3.117 2.845 1.00 97.38 185 SER A O 1
ATOM 1426 N N . THR A 1 186 ? -12.274 -1.311 1.526 1.00 97.44 186 THR A N 1
ATOM 1427 C CA . THR A 1 186 ? -12.452 -0.329 2.614 1.00 97.44 186 THR A CA 1
ATOM 1428 C C . THR A 1 186 ? -13.833 -0.421 3.272 1.00 97.44 186 THR A C 1
ATOM 1430 O O . THR A 1 186 ? -13.994 0.029 4.405 1.00 97.44 186 THR A O 1
ATOM 1433 N N . LYS A 1 187 ? -14.821 -1.031 2.602 1.00 97.56 187 LYS A N 1
ATOM 1434 C CA . LYS A 1 187 ? -16.160 -1.301 3.156 1.00 97.56 187 LYS A CA 1
ATOM 1435 C C . LYS A 1 187 ? -16.181 -2.487 4.123 1.00 97.56 187 LYS A C 1
ATOM 1437 O O . LYS A 1 187 ? -17.160 -2.648 4.848 1.00 97.56 187 LYS A O 1
ATOM 1442 N N . LEU A 1 188 ? -15.139 -3.318 4.149 1.00 97.38 188 LEU A N 1
ATOM 1443 C CA . LEU A 1 188 ? -15.082 -4.481 5.030 1.00 97.38 188 LEU A CA 1
ATOM 1444 C C . LEU A 1 188 ? -14.769 -4.045 6.475 1.00 97.38 188 LEU A C 1
ATOM 1446 O O . LEU A 1 188 ? -13.789 -3.327 6.697 1.00 97.38 188 LEU A O 1
ATOM 1450 N N . PRO A 1 189 ? -15.552 -4.476 7.483 1.00 97.81 189 PRO A N 1
ATO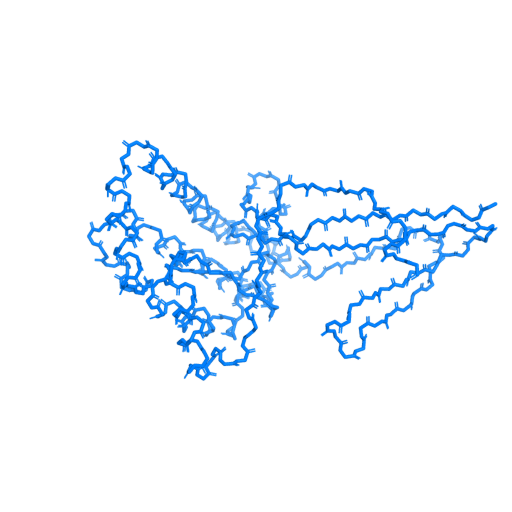M 1451 C CA . PRO A 1 189 ? -15.245 -4.203 8.884 1.00 97.81 189 PRO A CA 1
ATOM 1452 C C . PRO A 1 189 ? -13.857 -4.713 9.279 1.00 97.81 189 PRO A C 1
ATOM 1454 O O . PRO A 1 189 ? -13.483 -5.840 8.950 1.00 97.81 189 PRO A O 1
ATOM 1457 N N . GLY A 1 190 ? -13.095 -3.889 9.999 1.00 97.69 190 GLY A N 1
ATOM 1458 C CA . GLY A 1 190 ? -11.705 -4.188 10.341 1.00 97.69 190 GLY A CA 1
ATOM 1459 C C . GLY A 1 190 ? -10.684 -3.624 9.356 1.00 97.69 190 GLY A C 1
ATOM 1460 O O . GLY A 1 190 ? -9.509 -3.556 9.712 1.00 97.69 190 GLY A O 1
ATOM 1461 N N . VAL A 1 191 ? -11.095 -3.183 8.160 1.00 98.19 191 VAL A N 1
ATOM 1462 C CA . VAL A 1 191 ? -10.228 -2.445 7.230 1.00 98.19 191 VAL A CA 1
ATOM 1463 C C . VAL A 1 191 ? -10.314 -0.957 7.542 1.00 98.19 191 VAL A C 1
ATOM 1465 O O . VAL A 1 191 ? -11.382 -0.362 7.452 1.00 98.19 191 VAL A O 1
ATOM 1468 N N . ILE A 1 192 ? -9.185 -0.340 7.887 1.00 97.88 192 ILE A N 1
ATOM 1469 C CA . ILE A 1 192 ? -9.115 1.092 8.211 1.00 97.88 192 ILE A CA 1
ATOM 1470 C C . ILE A 1 192 ? -8.962 1.927 6.934 1.00 97.88 192 ILE A C 1
ATOM 1472 O O . ILE A 1 192 ? -9.546 3.003 6.810 1.00 97.88 192 ILE A O 1
ATOM 1476 N N . GLY A 1 193 ? -8.180 1.426 5.981 1.00 97.69 193 GLY A N 1
ATOM 1477 C CA . GLY A 1 193 ? -7.950 2.044 4.681 1.00 97.69 193 GLY A CA 1
ATOM 1478 C C . GLY A 1 193 ? -6.833 1.335 3.923 1.00 97.69 193 GLY A C 1
ATOM 1479 O O . GLY A 1 193 ? -6.295 0.330 4.387 1.00 97.69 193 GLY A O 1
ATOM 1480 N N . GLY A 1 194 ? -6.481 1.852 2.752 1.00 96.69 194 GLY A N 1
ATOM 1481 C CA . GLY A 1 194 ? -5.437 1.268 1.922 1.00 96.69 194 GLY A CA 1
ATOM 1482 C C . GLY A 1 194 ? -4.987 2.179 0.793 1.00 96.69 194 GLY A C 1
ATOM 1483 O O . GLY A 1 194 ? -5.555 3.251 0.587 1.00 96.69 194 GLY A O 1
ATOM 1484 N N . VAL A 1 195 ? -3.954 1.748 0.074 1.00 96.88 195 VAL A N 1
ATOM 1485 C CA . VAL A 1 195 ? -3.358 2.454 -1.070 1.00 96.88 195 VAL A CA 1
ATOM 1486 C C . VAL A 1 195 ? -2.851 1.458 -2.108 1.00 96.88 195 VAL A C 1
ATOM 1488 O O . VAL A 1 195 ? -2.627 0.286 -1.798 1.00 96.88 195 VAL A O 1
ATOM 1491 N N . VAL A 1 196 ? -2.588 1.936 -3.324 1.00 96.50 196 VAL A N 1
ATOM 1492 C CA . VAL A 1 196 ? -1.718 1.214 -4.261 1.00 96.50 196 VAL A CA 1
ATOM 1493 C C . VAL A 1 196 ? -0.262 1.507 -3.874 1.00 96.50 196 VAL A C 1
ATOM 1495 O O . VAL A 1 196 ? 0.114 2.681 -3.811 1.00 96.50 196 VAL A O 1
ATOM 1498 N N . PRO A 1 197 ? 0.557 0.491 -3.554 1.00 93.44 197 PRO A N 1
ATOM 1499 C CA . PRO A 1 197 ? 1.908 0.710 -3.066 1.00 93.44 197 PRO A CA 1
ATOM 1500 C C . PRO A 1 197 ? 2.886 1.083 -4.190 1.00 93.44 197 PRO A C 1
ATOM 1502 O O . PRO A 1 197 ? 2.721 0.738 -5.359 1.00 93.44 197 PRO A O 1
ATOM 1505 N N . GLY A 1 198 ? 3.981 1.739 -3.807 1.00 90.56 198 GLY A N 1
ATOM 1506 C CA . GLY A 1 198 ? 5.151 1.935 -4.669 1.00 90.56 198 GLY A CA 1
ATOM 1507 C C . GLY A 1 198 ? 4.897 2.863 -5.853 1.00 90.56 198 GLY A C 1
ATOM 1508 O O . GLY A 1 198 ? 4.433 3.989 -5.683 1.00 90.56 198 GLY A O 1
ATOM 1509 N N . ALA A 1 199 ? 5.263 2.401 -7.050 1.00 87.44 199 ALA A N 1
ATOM 1510 C CA . ALA A 1 199 ? 5.030 3.122 -8.301 1.00 87.44 199 ALA A CA 1
ATOM 1511 C C . ALA A 1 199 ? 3.590 2.960 -8.820 1.00 87.44 199 ALA A C 1
ATOM 1513 O O . ALA A 1 199 ? 3.265 3.461 -9.893 1.00 87.44 199 ALA A O 1
ATOM 1514 N N . GLY A 1 200 ? 2.723 2.261 -8.087 1.00 90.88 200 GLY A N 1
ATOM 1515 C CA . GLY A 1 200 ? 1.380 1.971 -8.551 1.00 90.88 200 GLY A CA 1
ATOM 1516 C C . GLY A 1 200 ? 1.328 0.837 -9.571 1.00 90.88 200 GLY A C 1
ATOM 1517 O O . GLY A 1 200 ? 2.239 0.014 -9.663 1.00 90.88 200 GLY A O 1
ATOM 1518 N N . GLY A 1 201 ? 0.256 0.807 -10.354 1.00 91.88 201 GLY A N 1
ATOM 1519 C CA . GLY A 1 201 ? 0.037 -0.166 -11.418 1.00 91.88 201 GLY A CA 1
ATOM 1520 C C . GLY A 1 201 ? -1.144 -1.078 -11.129 1.00 91.88 201 GLY A C 1
ATOM 1521 O O . GLY A 1 201 ? -2.116 -0.686 -10.488 1.00 91.88 201 GLY A O 1
ATOM 1522 N N . TYR A 1 202 ? -1.063 -2.302 -11.640 1.00 91.69 202 TYR A N 1
ATOM 1523 C CA . TYR A 1 202 ? -2.150 -3.280 -11.578 1.00 91.69 202 TYR A CA 1
ATOM 1524 C C . TYR A 1 202 ? -1.824 -4.468 -10.664 1.00 91.69 202 TYR A C 1
ATOM 1526 O O . TYR A 1 202 ? -2.651 -5.363 -10.533 1.00 91.69 202 TYR A O 1
ATOM 1534 N N . ASP A 1 203 ? -0.658 -4.453 -10.018 1.00 88.25 203 ASP A N 1
ATOM 1535 C CA . ASP A 1 203 ? -0.086 -5.646 -9.394 1.00 88.25 203 ASP A CA 1
ATOM 1536 C C . ASP A 1 203 ? -0.700 -5.947 -8.023 1.00 88.25 203 ASP A C 1
ATOM 1538 O O . ASP A 1 203 ? -1.059 -7.087 -7.740 1.00 88.25 203 ASP A O 1
ATOM 1542 N N . ALA A 1 204 ? -0.814 -4.938 -7.154 1.00 91.94 204 ALA A N 1
ATOM 1543 C CA . ALA A 1 204 ? -1.236 -5.137 -5.772 1.00 91.94 204 ALA A CA 1
ATOM 1544 C C . ALA A 1 204 ? -1.832 -3.873 -5.145 1.00 91.94 204 ALA A C 1
ATOM 1546 O O . ALA A 1 204 ? -1.582 -2.755 -5.592 1.00 91.94 204 ALA A O 1
ATOM 1547 N N . ILE A 1 205 ? -2.549 -4.072 -4.038 1.00 94.94 205 ILE A N 1
ATOM 1548 C CA . ILE A 1 205 ? -2.926 -3.031 -3.079 1.00 94.94 205 ILE A CA 1
ATOM 1549 C C . ILE A 1 205 ? -2.374 -3.378 -1.699 1.00 94.94 205 ILE A C 1
ATOM 1551 O O . ILE A 1 205 ? -2.074 -4.534 -1.406 1.00 94.94 205 ILE A O 1
ATOM 1555 N N . CYS A 1 206 ? -2.262 -2.374 -0.837 1.00 94.12 206 CYS A N 1
ATOM 1556 C CA . CYS A 1 206 ? -1.919 -2.541 0.566 1.00 94.12 206 CYS A CA 1
ATOM 1557 C C . CYS A 1 206 ? -3.073 -2.033 1.432 1.00 94.12 206 CYS A C 1
ATOM 1559 O O . CYS A 1 206 ? -3.580 -0.935 1.200 1.00 94.12 206 CYS A O 1
ATOM 1561 N N . LEU A 1 207 ? -3.474 -2.825 2.427 1.00 95.94 207 LEU A N 1
ATOM 1562 C CA . LEU A 1 207 ? -4.519 -2.482 3.388 1.00 95.94 207 LEU A CA 1
ATOM 1563 C C . LEU A 1 207 ? -3.917 -2.371 4.789 1.00 95.94 207 LEU A C 1
ATOM 1565 O O . LEU A 1 207 ? -3.132 -3.224 5.199 1.00 95.94 207 LEU A O 1
ATOM 1569 N N . LEU A 1 208 ? -4.340 -1.357 5.539 1.00 96.00 208 LEU A N 1
ATOM 1570 C CA . LEU A 1 208 ? -4.152 -1.296 6.982 1.00 96.00 208 LEU A CA 1
ATOM 1571 C C . LEU A 1 208 ? -5.412 -1.835 7.659 1.00 96.00 208 LEU A C 1
ATOM 1573 O O . LEU A 1 208 ? -6.512 -1.315 7.453 1.00 96.00 208 LEU A O 1
ATOM 1577 N N . VAL A 1 209 ? -5.246 -2.875 8.470 1.00 96.56 209 VAL A N 1
ATOM 1578 C CA . VAL A 1 209 ? -6.355 -3.618 9.075 1.00 96.56 209 VAL A CA 1
ATOM 1579 C C . VAL A 1 209 ? -6.119 -3.850 10.562 1.00 96.56 209 VAL A C 1
ATOM 1581 O O . VAL A 1 209 ? -4.979 -3.858 11.024 1.00 96.56 209 VAL A O 1
ATOM 1584 N N . ALA A 1 210 ? -7.192 -4.073 11.316 1.00 95.56 210 ALA A N 1
ATOM 1585 C CA . ALA A 1 210 ? -7.086 -4.638 12.654 1.00 95.56 210 ALA A CA 1
ATOM 1586 C C . ALA A 1 210 ? -6.690 -6.122 12.550 1.00 95.56 210 ALA A C 1
ATOM 1588 O O . ALA A 1 210 ? -7.383 -6.897 11.891 1.00 95.56 210 ALA A O 1
ATOM 1589 N N . THR A 1 211 ? -5.593 -6.519 13.200 1.00 92.56 211 THR A N 1
ATOM 1590 C CA . THR A 1 211 ? -4.973 -7.850 13.042 1.00 92.56 211 THR A CA 1
ATOM 1591 C C . THR A 1 211 ? -5.951 -9.008 13.263 1.00 92.56 211 THR A C 1
ATOM 1593 O O . THR A 1 211 ? -6.028 -9.912 12.436 1.00 92.56 211 THR A O 1
ATOM 1596 N N . ASP A 1 212 ? -6.770 -8.952 14.316 1.00 94.12 212 ASP A N 1
ATOM 1597 C CA . ASP A 1 212 ? -7.752 -10.005 14.624 1.00 94.12 212 ASP A CA 1
ATOM 1598 C C . ASP A 1 212 ? -8.863 -10.141 13.569 1.00 94.12 212 ASP A C 1
ATOM 1600 O O . ASP A 1 212 ? -9.582 -11.139 13.539 1.00 94.12 212 ASP A O 1
ATOM 1604 N N . SER A 1 213 ? -9.042 -9.133 12.710 1.00 96.31 213 SER A N 1
ATOM 1605 C CA . SER A 1 213 ? -10.073 -9.131 11.673 1.00 96.31 213 SER A CA 1
ATOM 1606 C C . SER A 1 213 ? -9.614 -9.788 10.370 1.00 96.31 213 SER A C 1
ATOM 1608 O O . SER A 1 213 ? -10.460 -10.000 9.505 1.00 96.31 213 SER A O 1
ATOM 1610 N N . VAL A 1 214 ? -8.331 -10.143 10.207 1.00 94.81 214 VAL A N 1
ATOM 1611 C CA . VAL A 1 214 ? -7.766 -10.646 8.934 1.00 94.81 214 VAL A CA 1
ATOM 1612 C C . VAL A 1 214 ? -8.554 -11.829 8.365 1.00 94.81 214 VAL A C 1
ATOM 1614 O O . VAL A 1 214 ? -8.970 -11.786 7.209 1.00 94.81 214 VAL A O 1
ATOM 1617 N N . GLU A 1 215 ? -8.844 -12.850 9.172 1.00 95.06 215 GLU A N 1
ATOM 1618 C CA . GLU A 1 215 ? -9.584 -14.033 8.704 1.00 95.06 215 GLU A CA 1
ATOM 1619 C C . GLU A 1 215 ? -11.036 -13.706 8.320 1.00 95.06 215 GLU A C 1
ATOM 1621 O O . GLU A 1 215 ? -11.568 -14.209 7.326 1.00 95.06 215 GLU A O 1
ATOM 1626 N N . SER A 1 216 ? -11.678 -12.800 9.063 1.00 95.81 216 SER A N 1
ATOM 1627 C CA . SER A 1 216 ? -13.023 -12.314 8.737 1.00 95.81 216 SER A CA 1
ATOM 1628 C C . SER A 1 216 ? -13.031 -11.513 7.432 1.00 95.81 216 SER A C 1
ATOM 1630 O O . SER A 1 216 ? -13.926 -11.689 6.604 1.00 95.81 216 SER A O 1
ATOM 1632 N N . ILE A 1 217 ? -12.016 -10.671 7.223 1.00 95.94 217 ILE A N 1
ATOM 1633 C CA . ILE A 1 217 ? -11.835 -9.875 6.008 1.00 95.94 217 ILE A CA 1
ATOM 1634 C C . ILE A 1 217 ? -11.635 -10.802 4.806 1.00 95.94 217 ILE A C 1
ATOM 1636 O O . ILE A 1 217 ? -12.356 -10.658 3.822 1.00 95.94 217 ILE A O 1
ATOM 1640 N N . LYS A 1 218 ? -10.741 -11.799 4.897 1.00 95.31 218 LYS A N 1
ATOM 1641 C CA . LYS A 1 218 ? -10.519 -12.803 3.837 1.00 95.31 218 LYS A CA 1
ATOM 1642 C C . LYS A 1 218 ? -11.819 -13.520 3.459 1.00 95.31 218 LYS A C 1
ATOM 1644 O O . LYS A 1 218 ? -12.149 -13.628 2.278 1.00 95.31 218 LYS A O 1
ATOM 1649 N N . LYS A 1 219 ? -12.600 -13.951 4.458 1.00 94.94 219 LYS A N 1
ATOM 1650 C CA . LYS A 1 219 ? -13.891 -14.622 4.245 1.00 94.94 219 LYS A CA 1
ATOM 1651 C C . LYS A 1 219 ? -14.916 -13.724 3.547 1.00 94.94 219 LYS A C 1
ATOM 1653 O O . LYS A 1 219 ? -15.613 -14.186 2.648 1.00 94.94 219 LYS A O 1
ATOM 1658 N N . GLN A 1 220 ? -15.028 -12.462 3.958 1.00 95.06 220 GLN A N 1
ATOM 1659 C CA . GLN A 1 220 ? -15.958 -11.511 3.340 1.00 95.06 220 GLN A CA 1
ATOM 1660 C C . GLN A 1 220 ? -15.514 -11.115 1.927 1.00 95.06 220 GLN A C 1
ATOM 1662 O O . GLN A 1 220 ? -16.347 -11.024 1.029 1.00 95.06 220 GLN A O 1
ATOM 1667 N N . ALA A 1 221 ? -14.208 -10.945 1.709 1.00 94.94 221 ALA A N 1
ATOM 1668 C CA . ALA A 1 221 ? -13.640 -10.645 0.400 1.00 94.94 221 ALA A CA 1
ATOM 1669 C C . ALA A 1 221 ? -13.911 -11.765 -0.614 1.00 94.94 221 ALA A C 1
ATOM 1671 O O . ALA A 1 221 ? -14.285 -11.476 -1.745 1.00 94.94 221 ALA A O 1
ATOM 1672 N N . ALA A 1 222 ? -13.832 -13.034 -0.200 1.00 93.69 222 ALA A N 1
ATOM 1673 C CA . ALA A 1 222 ? -14.168 -14.172 -1.060 1.00 93.69 222 ALA A CA 1
ATOM 1674 C C . ALA A 1 222 ? -15.636 -14.177 -1.536 1.00 93.69 222 ALA A C 1
ATOM 1676 O O . ALA A 1 222 ? -15.941 -14.759 -2.573 1.00 93.69 222 ALA A O 1
ATOM 1677 N N . ALA A 1 223 ? -16.544 -13.530 -0.797 1.00 92.75 223 ALA A N 1
ATOM 1678 C CA . ALA A 1 223 ? -17.951 -13.385 -1.171 1.00 92.75 223 ALA A CA 1
ATOM 1679 C C . ALA A 1 223 ? -18.244 -12.100 -1.974 1.00 92.75 223 ALA A C 1
ATOM 1681 O O . ALA A 1 223 ? -19.362 -11.925 -2.460 1.00 92.75 223 ALA A O 1
ATOM 1682 N N . ASN A 1 224 ? -17.273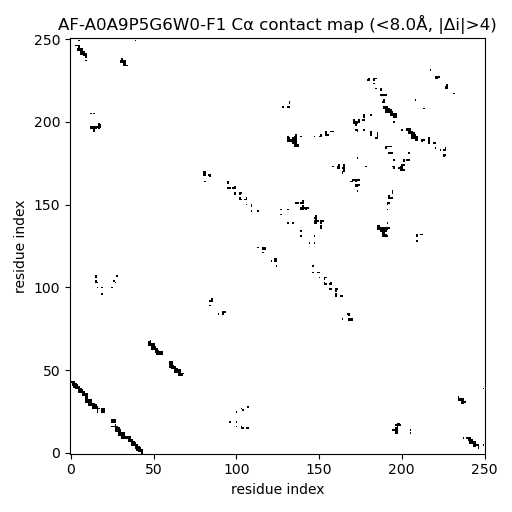 -11.190 -2.105 1.00 94.62 224 ASN A N 1
ATOM 1683 C CA . ASN A 1 224 ? -17.421 -9.944 -2.849 1.00 94.62 224 ASN A CA 1
ATOM 1684 C C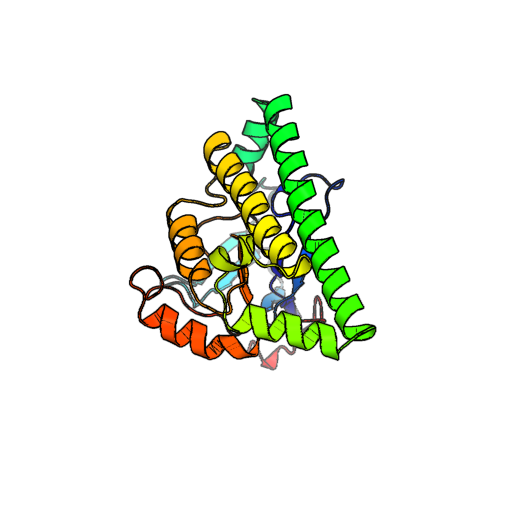 . ASN A 1 224 ? -16.936 -10.135 -4.295 1.00 94.62 224 ASN A C 1
ATOM 1686 O O . ASN A 1 224 ? -15.777 -10.464 -4.535 1.00 94.62 224 ASN A O 1
ATOM 1690 N N . GLN A 1 225 ? -17.805 -9.868 -5.271 1.00 93.81 225 GLN A N 1
ATOM 1691 C CA . GLN A 1 225 ? -17.514 -10.059 -6.696 1.00 93.81 225 GLN A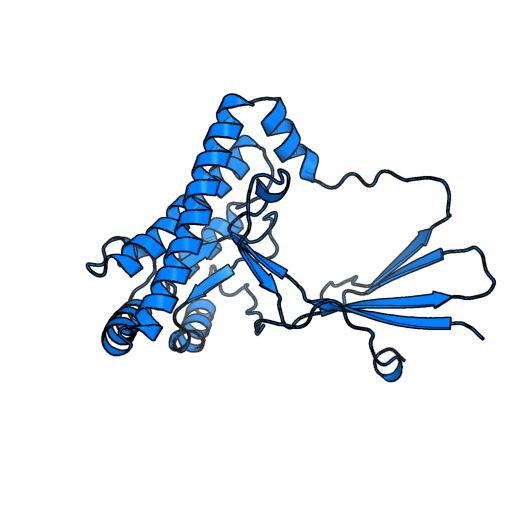 CA 1
ATOM 1692 C C . GLN A 1 225 ? -16.286 -9.271 -7.189 1.00 93.81 225 GLN A C 1
ATOM 1694 O O . GLN A 1 225 ? -15.573 -9.743 -8.071 1.00 93.81 225 GLN A O 1
ATOM 1699 N N . ALA A 1 226 ? -16.017 -8.089 -6.630 1.00 92.75 226 ALA A N 1
ATOM 1700 C CA . ALA A 1 226 ? -14.853 -7.286 -6.997 1.00 92.75 226 ALA A CA 1
ATOM 1701 C C . ALA A 1 226 ? -13.547 -7.804 -6.373 1.00 92.75 226 ALA A C 1
ATOM 1703 O O . ALA A 1 226 ? -12.469 -7.526 -6.892 1.00 92.75 226 ALA A O 1
ATOM 1704 N N . LEU A 1 227 ? -13.635 -8.549 -5.266 1.00 95.38 227 LEU A N 1
ATOM 1705 C CA . LEU A 1 227 ? -12.480 -9.016 -4.492 1.00 95.38 227 LEU A CA 1
ATOM 1706 C C . LEU A 1 227 ? -12.206 -10.517 -4.668 1.00 95.38 227 LEU A C 1
ATOM 1708 O O . LEU A 1 227 ? -11.121 -10.979 -4.339 1.00 95.38 227 LEU A O 1
ATOM 1712 N N . GLN A 1 228 ? -13.132 -11.289 -5.236 1.00 89.31 228 GLN A N 1
ATOM 1713 C CA . GLN A 1 228 ? -12.983 -12.742 -5.403 1.00 89.31 228 GLN A CA 1
ATOM 1714 C C . GLN A 1 228 ? -11.785 -13.161 -6.279 1.00 89.31 228 GLN A C 1
ATOM 1716 O O . GLN A 1 228 ? -11.392 -14.324 -6.274 1.00 89.31 228 GLN A O 1
ATOM 1721 N N . HIS A 1 229 ? -11.223 -12.229 -7.053 1.00 86.62 229 HIS A N 1
ATOM 1722 C CA . HIS A 1 229 ? -10.077 -12.460 -7.935 1.00 86.62 229 HIS A CA 1
ATOM 1723 C C . HIS A 1 229 ? -8.746 -11.970 -7.349 1.00 86.62 229 HIS A C 1
ATOM 1725 O O . HIS A 1 229 ? -7.722 -12.073 -8.024 1.00 86.62 229 HIS A O 1
ATOM 1731 N N . VAL A 1 230 ? -8.738 -11.428 -6.124 1.00 90.44 230 VAL A N 1
ATOM 1732 C CA . VAL A 1 230 ? -7.491 -11.037 -5.458 1.00 90.44 230 VAL A CA 1
ATOM 1733 C C . VAL A 1 230 ? -6.898 -12.204 -4.678 1.00 90.44 230 VAL A C 1
ATOM 1735 O O . VAL A 1 230 ? -7.610 -12.996 -4.063 1.00 90.44 230 VAL A O 1
ATOM 1738 N N . ASN A 1 231 ? -5.569 -12.283 -4.671 1.00 90.75 231 ASN A N 1
ATOM 1739 C CA . ASN A 1 231 ? -4.836 -13.228 -3.840 1.00 90.75 231 ASN A CA 1
ATOM 1740 C C . ASN A 1 231 ? -4.314 -12.519 -2.593 1.00 90.75 231 ASN A C 1
ATOM 1742 O O . ASN A 1 231 ? -3.691 -11.460 -2.680 1.00 90.75 231 ASN A O 1
ATOM 1746 N N . TRP A 1 232 ? -4.545 -13.126 -1.433 1.00 90.19 232 TRP A N 1
ATOM 1747 C CA . TRP A 1 232 ? -3.995 -12.646 -0.172 1.00 90.19 232 TRP A CA 1
ATOM 1748 C C . TRP A 1 232 ? -2.559 -13.139 -0.025 1.00 90.19 232 TRP A C 1
ATOM 1750 O O . TRP A 1 232 ? -2.302 -14.340 -0.072 1.00 90.19 232 TRP A O 1
ATOM 1760 N N . LEU A 1 233 ? -1.627 -12.205 0.144 1.00 88.31 233 LEU A N 1
ATOM 1761 C CA . LEU A 1 233 ? -0.220 -12.517 0.361 1.00 88.31 233 LEU A CA 1
ATOM 1762 C C . LEU A 1 233 ? 0.042 -12.600 1.867 1.00 88.31 233 LEU A C 1
ATOM 1764 O O . LEU A 1 233 ? 0.056 -11.575 2.548 1.00 88.31 233 LEU A O 1
ATOM 1768 N N . ASP A 1 234 ? 0.264 -13.810 2.380 1.00 86.38 234 ASP A N 1
ATOM 1769 C CA . ASP A 1 234 ? 0.627 -14.038 3.784 1.00 86.38 234 ASP A CA 1
ATOM 1770 C C . ASP A 1 234 ? 2.113 -13.713 4.007 1.00 86.38 234 ASP A C 1
ATOM 1772 O O . ASP A 1 234 ? 2.976 -14.584 4.110 1.00 86.38 234 ASP A O 1
ATOM 1776 N N . LEU A 1 235 ? 2.411 -12.413 4.026 1.00 86.44 235 LEU A N 1
ATOM 1777 C CA . LEU A 1 235 ? 3.747 -11.860 4.227 1.00 86.44 235 LEU A CA 1
ATOM 1778 C C . LEU A 1 235 ? 3.881 -11.258 5.622 1.00 86.44 235 LEU A C 1
ATOM 1780 O O . LEU A 1 235 ? 2.923 -10.744 6.197 1.00 86.44 235 LEU A O 1
ATOM 1784 N N . GLN A 1 236 ? 5.100 -11.290 6.146 1.00 89.06 236 GLN A N 1
ATOM 1785 C CA . GLN A 1 236 ? 5.447 -10.700 7.435 1.00 89.06 236 GLN A CA 1
ATOM 1786 C C . GLN A 1 236 ? 6.507 -9.622 7.246 1.00 89.06 236 GLN A C 1
ATOM 1788 O O . GLN A 1 236 ? 7.211 -9.605 6.234 1.00 89.06 236 GLN A O 1
ATOM 1793 N N . GLN A 1 237 ? 6.617 -8.723 8.223 1.00 89.44 237 GLN A N 1
ATOM 1794 C CA . GLN A 1 237 ? 7.710 -7.762 8.247 1.00 89.44 237 GLN A CA 1
ATOM 1795 C C . GLN A 1 237 ? 9.044 -8.494 8.429 1.00 89.44 237 GLN A C 1
ATOM 1797 O O . GLN A 1 237 ? 9.187 -9.327 9.321 1.00 89.44 237 GLN A O 1
ATOM 1802 N N . GLU A 1 238 ? 10.021 -8.135 7.605 1.00 91.44 238 GLU A N 1
ATOM 1803 C CA . GLU A 1 238 ? 11.389 -8.633 7.679 1.00 91.44 238 GLU A CA 1
ATOM 1804 C C . GLU A 1 238 ? 12.320 -7.544 8.229 1.00 91.44 238 GLU A C 1
ATOM 1806 O O . GLU A 1 238 ? 12.228 -6.379 7.841 1.00 91.44 238 GLU A O 1
ATOM 1811 N N . ASN A 1 239 ? 13.235 -7.926 9.120 1.00 88.56 239 ASN A N 1
ATOM 1812 C CA . ASN A 1 239 ? 14.209 -7.010 9.726 1.00 88.56 239 ASN A CA 1
ATOM 1813 C C . ASN A 1 239 ? 15.641 -7.266 9.223 1.00 88.56 239 ASN A C 1
ATOM 1815 O O . ASN A 1 239 ? 16.561 -6.528 9.576 1.00 88.56 239 ASN A O 1
ATOM 1819 N N . SER A 1 240 ? 15.836 -8.292 8.390 1.00 87.56 240 SER A N 1
ATOM 1820 C CA . SER A 1 240 ? 17.106 -8.611 7.739 1.00 87.56 240 SER A CA 1
ATOM 1821 C C . SER A 1 240 ? 17.168 -8.097 6.294 1.00 87.56 240 SER A C 1
ATOM 1823 O O . SER A 1 240 ? 16.251 -8.263 5.490 1.00 87.56 240 SER A O 1
ATOM 1825 N N . GLY A 1 241 ? 18.281 -7.443 5.956 1.00 89.69 241 GLY A N 1
ATOM 1826 C CA . GLY A 1 241 ? 18.522 -6.871 4.631 1.00 89.69 241 GLY A CA 1
ATOM 1827 C C . GLY A 1 241 ? 19.083 -7.881 3.627 1.00 89.69 241 GLY A C 1
ATOM 1828 O O . GLY A 1 241 ? 18.630 -9.022 3.535 1.00 89.69 241 GLY A O 1
ATOM 1829 N N . LEU A 1 242 ? 20.076 -7.440 2.852 1.00 92.56 242 LEU A N 1
ATOM 1830 C CA . LEU A 1 242 ? 20.829 -8.299 1.937 1.00 92.56 242 LEU A CA 1
ATOM 1831 C C . LEU A 1 242 ? 21.515 -9.432 2.719 1.00 92.56 242 LEU A C 1
ATOM 1833 O O . LEU A 1 242 ? 22.174 -9.164 3.724 1.00 92.56 242 LEU A O 1
ATOM 1837 N N . ALA A 1 243 ? 21.391 -10.666 2.240 1.00 92.81 243 ALA A N 1
ATOM 1838 C CA . ALA A 1 243 ? 22.028 -11.838 2.835 1.00 92.81 243 ALA A CA 1
ATOM 1839 C C . ALA A 1 243 ? 22.818 -12.629 1.785 1.00 92.81 243 ALA A C 1
ATOM 1841 O O . ALA A 1 243 ? 22.437 -12.659 0.615 1.00 92.81 243 ALA A O 1
ATOM 1842 N N . CYS A 1 244 ? 23.920 -13.252 2.212 1.00 93.38 244 CYS A N 1
ATOM 1843 C CA . CYS A 1 244 ? 24.587 -14.317 1.463 1.00 93.38 244 CYS A CA 1
ATOM 1844 C C . CYS A 1 244 ? 23.894 -15.638 1.813 1.00 93.38 244 CYS A C 1
ATOM 1846 O O . CYS A 1 244 ? 23.680 -15.906 2.995 1.00 93.38 244 CYS A O 1
ATOM 1848 N N . GLU A 1 245 ? 23.536 -16.426 0.807 1.00 92.94 245 GLU A N 1
ATOM 1849 C CA . GLU A 1 245 ? 22.706 -17.621 0.962 1.00 92.94 245 GLU A CA 1
ATOM 1850 C C . GLU A 1 245 ? 23.507 -18.920 0.824 1.00 92.94 245 GLU A C 1
ATOM 1852 O O . GLU A 1 245 ? 24.543 -18.969 0.154 1.00 92.94 245 GLU A O 1
ATOM 1857 N N . ASP A 1 246 ? 22.994 -20.000 1.421 1.00 89.75 246 ASP A N 1
ATOM 1858 C CA . ASP A 1 246 ? 23.548 -21.343 1.228 1.00 89.75 246 ASP A CA 1
ATOM 1859 C C . ASP A 1 246 ? 23.230 -21.853 -0.186 1.00 89.75 246 ASP A C 1
ATOM 1861 O O . ASP A 1 246 ? 22.072 -22.021 -0.571 1.00 89.75 246 ASP A O 1
ATOM 1865 N N . LEU A 1 247 ? 24.279 -22.152 -0.953 1.00 86.62 247 LEU A N 1
ATOM 1866 C CA . LEU A 1 247 ? 24.184 -22.655 -2.322 1.00 86.62 247 LEU A CA 1
ATOM 1867 C C . LEU A 1 247 ? 23.401 -23.965 -2.443 1.00 86.62 247 LEU A C 1
ATOM 1869 O O . LEU A 1 247 ? 22.838 -24.211 -3.509 1.00 86.62 247 LEU A O 1
ATOM 1873 N N . ASN A 1 248 ? 23.344 -24.784 -1.388 1.00 83.88 248 ASN A N 1
ATOM 1874 C CA . ASN A 1 248 ? 22.593 -26.043 -1.400 1.00 83.88 248 ASN A CA 1
ATOM 1875 C C . ASN A 1 248 ? 21.080 -25.832 -1.571 1.00 83.88 248 ASN A C 1
ATOM 1877 O O . ASN A 1 248 ? 20.378 -26.754 -1.972 1.00 83.88 248 ASN A O 1
ATOM 1881 N N . GLN A 1 249 ? 20.578 -24.625 -1.298 1.00 78.94 249 GLN A N 1
ATOM 1882 C CA . GLN A 1 249 ? 19.173 -24.259 -1.504 1.00 78.94 249 GLN A CA 1
ATOM 1883 C C . GLN A 1 249 ? 18.868 -23.865 -2.965 1.00 78.94 249 GLN A C 1
ATOM 1885 O O . GLN A 1 249 ? 17.706 -23.687 -3.320 1.00 78.94 249 GLN A O 1
ATOM 1890 N N . TYR A 1 250 ? 19.902 -23.741 -3.810 1.00 74.19 250 TYR A N 1
ATOM 1891 C CA . TYR A 1 250 ? 19.834 -23.325 -5.222 1.00 74.19 250 TYR A CA 1
ATOM 1892 C C . TYR A 1 250 ? 20.615 -24.287 -6.138 1.00 74.19 250 TYR A C 1
ATOM 1894 O O . TYR A 1 250 ? 21.204 -23.865 -7.148 1.00 74.19 250 TYR A O 1
ATOM 1902 N N . ALA A 1 251 ? 20.725 -25.550 -5.716 1.00 57.97 251 ALA A N 1
ATOM 1903 C CA . ALA A 1 251 ? 21.398 -26.631 -6.430 1.00 57.97 251 ALA A CA 1
ATOM 1904 C C . ALA A 1 251 ? 20.419 -27.418 -7.307 1.00 57.97 251 ALA A C 1
ATOM 1906 O O . ALA A 1 251 ? 19.270 -27.635 -6.863 1.00 57.97 251 ALA A O 1
#

Solvent-accessible surface area (backbone atoms only — not comparable to full-atom values): 13967 Å² total; per-residue (Å²): 129,68,54,70,50,33,35,35,36,48,37,74,46,26,81,23,41,37,71,48,54,83,40,84,91,42,72,64,46,70,47,37,26,61,54,65,50,75,48,77,49,73,48,70,97,64,88,74,42,75,49,74,49,80,42,82,92,40,99,76,25,65,50,79,45,82,48,72,94,64,79,87,76,81,81,78,66,86,61,54,39,54,55,44,36,39,67,78,35,48,70,63,40,50,51,49,52,50,56,27,48,52,24,31,53,49,40,55,53,49,54,52,49,52,52,52,36,42,76,76,38,50,68,62,39,48,58,51,51,57,49,41,41,69,31,17,15,70,56,26,58,71,41,89,52,58,70,54,17,51,52,21,43,24,31,54,47,31,46,51,32,37,36,48,49,16,69,72,29,70,40,52,27,41,31,69,74,49,48,53,41,50,56,58,50,19,62,36,46,7,21,40,30,49,44,54,35,37,77,36,41,86,85,64,74,44,73,47,61,36,77,89,27,49,68,59,40,56,58,53,34,61,73,31,86,80,39,52,83,63,82,85,77,95,67,47,84,40,92,66,65,78,44,81,49,71,57,82,84,76,111

Secondary structure (DSSP, 8-state):
--EEEEEEEEEEEEEE-GGGGGSTTS--EEEEEEEEEEEEEEE-S-S-EEEEEE-TTSTT-EEEEEE---S------TTHHHHHHHHHSHHHHHHHHHHHHHHHHHHHHHHHHHHHHHHH-HHHHHHHHHHHHHS-HHHHTT-SSHHHHHHHHHHHHHHHHHHHHHHHH---SS-HHHHHHHHHHHTSTTEEEEE--TT-SSS--EEEE-GGGHHHHHHHHHTSTTTTTPPP----B----SEEE-GGGG-

Foldseek 3Di:
DWDKWKKKFFDKWWQACFPVVVDVVADTDIFTWPDIDMDIDTDDPDQKDKDWQADPVDPCRIDIDIDHPDDDDPPDPPCCLLVVLCVVPVVVSVVLSVQLRVLRVLLVVLVVVLVVCCVPPVPVSVVVLVQQQAFFLVVQCPDPPVSLVSNSVSQVSNQVSQVVSCVSRVQVAPPPLNVLQQVVLRRQRQWNGWGQTHNHDDDDIDTDGSPVCVVVSVVVLCVDPSRVPDDDDPIDGDPDGMDIDDCVVVD

Sequence (251 aa):
MSLKTAFSAPGKAFLAGGYLVLDPTYSAYVVALSARMHAVIQGDASNATTITVNSPQFAEGTWEFSAELAGASAYRAKSLTVLQWRKDQPERSLQVWTELNNANMGLVSLLDKFQKLHESNPELYNTVIEEAKRKSGSELLTSNKVLLKELANSFSYIRKGLKTMTLESGAPIEPESQTVILDESTKLPGVIGGVVPGAGGYDAICLLVATDSVESIKKQAAANQALQHVNWLDLQQENSGLACEDLNQYA

Radius of gyration: 21.34 Å; Cα contacts (8 Å, |Δi|>4): 372; chains: 1; bounding box: 55×51×53 Å

pLDDT: mean 90.78, std 10.87, range [43.22, 98.19]

Mean predicted aligned error: 6.32 Å

InterPro domains:
  IPR014721 Small ribosomal subunit protein uS5 domain 2-type fold, subgroup [G3DSA:3.30.230.10] (2-138)
  IPR020568 Ribosomal protein uS5 domain 2-type superfamily [SSF54211] (6-78)
  IPR035102 Phosphomevalonate kinase [PTHR31814] (81-248)